Protein 5EXJ (pdb70)

Structure (mmCIF, N/CA/C/O backbone):
data_5EXJ
#
_entry.id   5EXJ
#
_cell.length_a   48.568
_cell.length_b   58.517
_cell.length_c   98.772
_cell.angle_alpha   90.000
_cell.angle_beta   90.000
_cell.angle_gamma   90.000
#
_symmetry.space_group_name_H-M   'P 21 21 21'
#
loop_
_entity.id
_entity.type
_entity.pdbx_description
1 polymer 'Lipoyl synthase'
2 non-polymer 'IRON/SULFUR CLUSTER'
3 non-polymer (2S,3S)-1,4-DIMERCAPTOBUTANE-2,3-DIOL
4 water water
#
loop_
_atom_site.group_PDB
_atom_site.id
_atom_site.type_symbol
_atom_site.label_atom_id
_atom_site.label_alt_id
_atom_site.label_comp_id
_atom_site.label_asym_id
_atom_site.label_entity_id
_atom_site.label_seq_id
_atom_site.pdbx_PDB_ins_code
_atom_site.Cartn_x
_atom_site.Cartn_y
_atom_site.Cartn_z
_atom_site.occupancy
_atom_site.B_iso_or_equiv
_atom_site.auth_seq_id
_atom_site.auth_comp_id
_atom_site.auth_asym_id
_atom_site.auth_atom_id
_atom_site.pdbx_PDB_model_num
ATOM 1 N N . THR A 1 51 ? -15.681 -1.913 -40.414 1.00 47.50 31 THR A N 1
ATOM 2 C CA . THR A 1 51 ? -16.226 -1.014 -39.399 1.00 50.96 31 THR A CA 1
ATOM 3 C C . THR A 1 51 ? -16.082 -1.566 -37.973 1.00 53.91 31 THR A C 1
ATOM 4 O O . THR A 1 51 ? -15.606 -0.850 -37.091 1.00 45.43 31 THR A O 1
ATOM 6 N N . ARG A 1 52 ? -16.488 -2.818 -37.731 1.00 51.58 32 ARG A N 1
ATOM 7 C CA . ARG A 1 52 ? -16.344 -3.377 -36.380 1.00 47.46 32 ARG A CA 1
ATOM 8 C C . ARG A 1 52 ? -14.885 -3.666 -36.090 1.00 51.48 32 ARG A C 1
ATOM 9 O O . ARG A 1 52 ? -14.145 -4.132 -36.964 1.00 51.25 32 ARG A O 1
ATOM 17 N N . ALA A 1 53 ? -14.469 -3.377 -34.860 1.00 43.59 33 ALA A N 1
ATOM 18 C CA . ALA A 1 53 ? -13.102 -3.648 -34.461 1.00 46.08 33 ALA A CA 1
ATOM 19 C C . ALA A 1 53 ? -12.833 -5.139 -34.544 1.00 43.77 33 ALA A C 1
ATOM 20 O O . ALA A 1 53 ? -13.612 -5.965 -34.052 1.00 34.96 33 ALA A O 1
ATOM 22 N N . ARG A 1 54 ? -11.734 -5.465 -35.207 1.00 37.61 34 ARG A N 1
ATOM 23 C CA . ARG A 1 54 ? -11.228 -6.817 -35.252 1.00 44.88 34 ARG A CA 1
ATOM 24 C C . ARG A 1 54 ? -9.843 -6.817 -34.621 1.00 37.81 34 ARG A C 1
ATOM 25 O O . ARG A 1 54 ? -9.287 -5.760 -34.348 1.00 34.54 34 ARG A O 1
ATOM 33 N N . ILE A 1 55 ? -9.301 -8.006 -34.396 1.00 37.96 35 ILE A N 1
ATOM 34 C CA . ILE A 1 55 ? -8.070 -8.208 -33.633 1.00 36.83 35 ILE A CA 1
ATOM 35 C C . ILE A 1 55 ? -6.826 -7.518 -34.173 1.00 35.03 35 ILE A C 1
ATOM 36 O O . ILE A 1 55 ? -6.362 -7.834 -35.268 1.00 53.10 35 ILE A O 1
ATOM 41 N N . GLY A 1 56 ? -6.264 -6.599 -33.391 1.00 27.37 36 GLY A N 1
ATOM 42 C CA . GLY A 1 56 ? -5.056 -5.897 -33.787 1.00 24.22 36 GLY A CA 1
ATOM 43 C C . GLY A 1 56 ? -3.808 -6.281 -33.003 1.00 24.43 36 GLY A C 1
ATOM 44 O O . GLY A 1 56 ? -3.870 -7.119 -32.110 1.00 20.48 36 GLY A O 1
ATOM 45 N N . PRO A 1 57 ? -2.665 -5.654 -33.318 1.00 26.20 37 PRO A N 1
ATOM 46 C CA . PRO A 1 57 ? -1.391 -6.070 -32.710 1.00 26.08 37 PRO A CA 1
ATOM 47 C C . PRO A 1 57 ? -1.236 -5.709 -31.228 1.00 24.49 37 PRO A C 1
ATOM 48 O O . PRO A 1 57 ? -0.533 -6.413 -30.487 1.00 26.01 37 PRO A O 1
ATOM 52 N N . GLU A 1 58 ? -1.857 -4.623 -30.789 1.00 21.93 38 GLU A N 1
ATOM 53 C CA . GLU A 1 58 ? -1.702 -4.265 -29.397 1.00 18.72 38 GLU A CA 1
ATOM 54 C C . GLU A 1 58 ? -2.664 -5.079 -28.531 1.00 18.25 38 GLU A C 1
ATOM 55 O O . GLU A 1 58 ? -2.276 -5.471 -27.427 1.00 18.21 38 GLU A O 1
ATOM 61 N N . TYR A 1 59 ? -3.877 -5.379 -29.020 1.00 16.26 39 TYR A N 1
ATOM 62 C CA . TYR A 1 59 ? -4.732 -6.340 -28.330 1.00 16.83 39 TYR A CA 1
ATOM 63 C C . TYR A 1 59 ? -3.954 -7.645 -28.154 1.00 22.34 39 TYR A C 1
ATOM 64 O O . TYR A 1 59 ? -3.914 -8.234 -27.059 1.00 19.53 39 TYR A O 1
ATOM 73 N N . THR A 1 60 ? -3.301 -8.078 -29.227 1.00 19.97 40 THR A N 1
ATOM 74 C CA . THR A 1 60 ? -2.568 -9.340 -29.182 1.00 24.04 40 THR A CA 1
ATOM 75 C C . THR A 1 60 ? -1.445 -9.358 -28.143 1.00 19.64 40 THR A C 1
ATOM 76 O O . THR A 1 60 ? -1.322 -10.330 -27.387 1.00 21.90 40 THR A O 1
ATOM 80 N N . GLU A 1 61 ? -0.656 -8.282 -28.090 1.00 20.84 41 GLU A N 1
ATOM 81 C CA . GLU A 1 61 ? 0.399 -8.138 -27.100 1.00 19.17 41 GLU A CA 1
ATOM 82 C C . GLU A 1 61 ? -0.177 -8.196 -25.702 1.00 21.93 41 GLU A C 1
ATOM 83 O O . GLU A 1 61 ? 0.343 -8.897 -24.836 1.00 19.78 41 GLU A O 1
ATOM 89 N N . LEU A 1 62 ? -1.253 -7.444 -25.469 1.00 22.73 42 LEU A N 1
ATOM 90 C CA . LEU A 1 62 ? -1.834 -7.398 -24.128 1.00 17.87 42 LEU A CA 1
ATOM 91 C C . LEU A 1 62 ? -2.352 -8.768 -23.724 1.00 16.65 42 LEU A C 1
ATOM 92 O O . LEU A 1 62 ? -2.145 -9.199 -22.606 1.00 18.79 42 LEU A O 1
ATOM 97 N N . LYS A 1 63 ? -3.027 -9.452 -24.647 1.00 17.27 43 LYS A N 1
ATOM 98 C CA . LYS A 1 63 ? -3.553 -10.777 -24.380 1.00 16.83 43 LYS A CA 1
ATOM 99 C C . LYS A 1 63 ? -2.440 -11.755 -23.996 1.00 24.83 43 LYS A C 1
ATOM 100 O O . LYS A 1 63 ? -2.610 -12.554 -23.079 1.00 22.30 43 LYS A O 1
ATOM 106 N N . ASN A 1 64 ? -1.308 -11.674 -24.691 1.00 23.88 44 ASN A N 1
ATOM 107 C CA A ASN A 1 64 ? -0.169 -12.553 -24.418 0.78 23.50 44 ASN A CA 1
ATOM 108 C CA B ASN A 1 64 ? -0.199 -12.586 -24.407 0.22 23.54 44 ASN A CA 1
ATOM 109 C C . ASN A 1 64 ? 0.409 -12.283 -23.039 1.00 25.94 44 ASN A C 1
ATOM 110 O O . ASN A 1 64 ? 0.770 -13.201 -22.305 1.00 26.20 44 ASN A O 1
ATOM 119 N N . LEU A 1 65 ? 0.481 -11.012 -22.677 1.00 21.31 45 LEU A N 1
ATOM 120 C CA . LEU A 1 65 ? 1.041 -10.635 -21.381 1.00 19.04 45 LEU A CA 1
ATOM 121 C C . LEU A 1 65 ? 0.101 -11.025 -20.242 1.00 22.64 45 LEU A C 1
ATOM 122 O O . LEU A 1 65 ? 0.551 -11.512 -19.200 1.00 22.45 45 LEU A O 1
ATOM 127 N N . VAL A 1 66 ? -1.200 -10.811 -20.437 1.00 19.16 46 VAL A N 1
ATOM 128 C CA . VAL A 1 66 ? -2.196 -11.220 -19.456 1.00 17.20 46 VAL A CA 1
ATOM 129 C C . VAL A 1 66 ? -2.196 -12.734 -19.228 1.00 27.43 46 VAL A C 1
ATOM 130 O O . VAL A 1 66 ? -2.268 -13.206 -18.085 1.00 25.54 46 VAL A O 1
ATOM 134 N N . ARG A 1 67 ? -2.099 -13.482 -20.324 1.00 28.24 47 ARG A N 1
ATOM 135 C CA . ARG A 1 67 ? -2.189 -14.939 -20.272 1.00 32.00 47 ARG A CA 1
ATOM 136 C C . ARG A 1 67 ? -1.027 -15.530 -19.478 1.00 35.35 47 ARG A C 1
ATOM 137 O O . ARG A 1 67 ? -1.220 -16.417 -18.647 1.00 35.91 47 ARG A O 1
ATOM 145 N N . ARG A 1 68 ? 0.175 -15.023 -19.723 1.00 28.78 48 ARG A N 1
ATOM 146 C CA . ARG A 1 68 ? 1.373 -15.571 -19.090 1.00 34.02 48 ARG A CA 1
ATOM 147 C C . ARG A 1 68 ? 1.432 -15.220 -17.611 1.00 38.18 48 ARG A C 1
ATOM 148 O O . ARG A 1 68 ? 1.740 -16.072 -16.789 1.00 36.61 48 ARG A O 1
ATOM 156 N N . GLU A 1 69 ? 1.118 -13.975 -17.267 1.00 31.39 49 GLU A N 1
ATOM 157 C CA . GLU A 1 69 ? 1.182 -13.534 -15.882 1.00 26.63 49 GLU A CA 1
ATOM 158 C C . GLU A 1 69 ? -0.087 -13.860 -15.099 1.00 26.38 49 GLU A C 1
ATOM 159 O O . GLU A 1 69 ? -0.136 -13.634 -13.894 1.00 30.09 49 GLU A O 1
ATOM 165 N N . GLY A 1 70 ? -1.109 -14.380 -15.779 1.00 27.41 50 GLY A N 1
ATOM 166 C CA . GLY A 1 70 ? -2.368 -14.727 -15.142 1.00 27.97 50 GLY A CA 1
ATOM 167 C C . GLY A 1 70 ? -3.079 -13.520 -14.567 1.00 28.11 50 GLY A C 1
ATOM 168 O O . GLY A 1 70 ? -3.579 -13.551 -13.446 1.00 35.08 50 GLY A O 1
ATOM 169 N N . LEU A 1 71 ? -3.112 -12.436 -15.326 1.00 22.83 51 LEU A N 1
ATOM 170 C CA . LEU A 1 71 ? -3.655 -11.189 -14.803 1.00 21.57 51 LEU A CA 1
ATOM 171 C C . LEU A 1 71 ? -5.186 -11.169 -14.886 1.00 20.95 51 LEU A C 1
ATOM 172 O O . LEU A 1 71 ? -5.775 -11.641 -15.850 1.00 22.11 51 LEU A O 1
ATOM 177 N N . HIS A 1 72 ? -5.819 -10.628 -13.857 1.00 19.97 52 HIS A N 1
ATOM 178 C CA A HIS A 1 72 ? -7.258 -10.472 -13.877 0.49 20.01 52 HIS A CA 1
ATOM 179 C CA B HIS A 1 72 ? -7.269 -10.456 -13.846 0.51 20.02 52 HIS A CA 1
ATOM 180 C C . HIS A 1 72 ? -7.605 -9.084 -14.387 1.00 22.50 52 HIS A C 1
ATOM 181 O O . HIS A 1 72 ? -7.013 -8.095 -13.963 1.00 23.97 52 HIS A O 1
ATOM 194 N N . THR A 1 73 ? -8.537 -9.037 -15.329 1.00 16.90 53 THR A N 1
ATOM 195 C CA . THR A 1 73 ? -9.090 -7.778 -15.818 1.00 17.05 53 THR A CA 1
ATOM 196 C C . THR A 1 73 ? -10.588 -7.962 -15.839 1.00 18.44 53 THR A C 1
ATOM 197 O O . THR A 1 73 ? -11.067 -9.071 -16.088 1.00 17.25 53 THR A O 1
ATOM 201 N N . VAL A 1 74 ? -11.323 -6.879 -15.606 1.00 15.67 54 VAL A N 1
ATOM 202 C CA . VAL A 1 74 ? -12.768 -6.890 -15.794 1.00 13.74 54 VAL A CA 1
ATOM 203 C C . VAL A 1 74 ? -13.079 -7.176 -17.266 1.00 15.46 54 VAL A C 1
ATOM 204 O O . VAL A 1 74 ? -14.035 -7.902 -17.569 1.00 16.47 54 VAL A O 1
ATOM 208 N N . CYS A 1 75 ? -12.241 -6.648 -18.162 1.00 14.22 55 CYS A N 1
ATOM 209 C CA . CYS A 1 75 ? -12.405 -6.780 -19.605 1.00 14.79 55 CYS A CA 1
ATOM 210 C C . CYS A 1 75 ? -12.620 -8.237 -19.990 1.00 17.19 55 CYS A C 1
ATOM 211 O O . CYS A 1 75 ? -13.605 -8.578 -20.651 1.00 16.22 55 CYS A O 1
ATOM 214 N N . GLU A 1 76 ? -11.682 -9.089 -19.595 1.00 16.38 56 GLU A N 1
ATOM 215 C CA . GLU A 1 76 ? -11.822 -10.521 -19.901 1.00 14.26 56 GLU A CA 1
ATOM 216 C C . GLU A 1 76 ? -12.869 -11.232 -19.071 1.00 17.88 56 GLU A C 1
ATOM 217 O O . GLU A 1 76 ? -13.718 -11.991 -19.610 1.00 19.88 56 GLU A O 1
ATOM 223 N N . GLU A 1 77 ? -12.802 -11.021 -17.763 1.00 18.75 57 GLU A N 1
ATOM 224 C CA . GLU A 1 77 ? -13.621 -11.772 -16.812 1.00 21.94 57 GLU A CA 1
ATOM 225 C C . GLU A 1 77 ? -15.112 -11.533 -17.041 1.00 22.57 57 GLU A C 1
ATOM 226 O O . GLU A 1 77 ? -15.929 -12.449 -16.871 1.00 24.78 57 GLU A O 1
ATOM 232 N N . ALA A 1 78 ? -15.474 -10.313 -17.441 1.0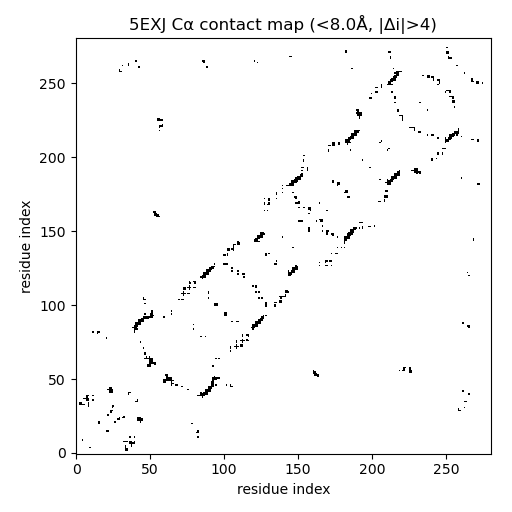0 17.43 58 ALA A N 1
ATOM 233 C CA . ALA A 1 78 ? -16.884 -9.987 -17.666 1.00 18.74 58 ALA A CA 1
ATOM 234 C C . ALA A 1 78 ? -17.340 -10.225 -19.089 1.00 17.79 58 ALA A C 1
ATOM 235 O O . ALA A 1 78 ? -18.477 -9.909 -19.429 1.00 18.38 58 ALA A O 1
ATOM 237 N N . GLY A 1 79 ? -16.458 -10.750 -19.927 1.00 19.03 59 GLY A N 1
ATOM 238 C CA . GLY A 1 79 ? -16.835 -10.974 -21.310 1.00 13.96 59 GLY A CA 1
ATOM 239 C C . GLY A 1 79 ? -17.207 -9.717 -22.076 1.00 16.25 59 GLY A C 1
ATOM 240 O O . GLY A 1 79 ? -18.075 -9.753 -22.942 1.00 17.44 59 GLY A O 1
ATOM 241 N N . CYS A 1 80 ? -16.551 -8.598 -21.779 1.00 14.47 60 CYS A N 1
ATOM 242 C CA . CYS A 1 80 ? -16.896 -7.346 -22.454 1.00 12.32 60 CYS A CA 1
ATOM 243 C C . CYS A 1 80 ? -16.596 -7.351 -23.972 1.00 14.60 60 CYS A C 1
ATOM 244 O O . CYS A 1 80 ? -15.478 -7.628 -24.381 1.00 15.85 60 CYS A O 1
ATOM 247 N N . PRO A 1 81 ? -17.588 -7.004 -24.804 1.00 15.60 61 PRO A N 1
ATOM 248 C CA . PRO A 1 81 ? -17.339 -7.060 -26.254 1.00 15.15 61 PRO A CA 1
ATOM 249 C C . PRO A 1 81 ? -16.515 -5.907 -26.795 1.00 16.73 61 PRO A C 1
ATOM 250 O O . PRO A 1 81 ? -16.204 -5.900 -27.981 1.00 18.12 61 PRO A O 1
ATOM 254 N N . ASN A 1 82 ? -16.163 -4.942 -25.950 1.00 14.43 62 ASN A N 1
ATOM 255 C CA . ASN A 1 82 ? -15.343 -3.831 -26.400 1.00 16.50 62 ASN A CA 1
ATOM 256 C C . ASN A 1 82 ? -13.860 -4.134 -26.341 1.00 14.35 62 ASN A C 1
ATOM 257 O O . ASN A 1 82 ? -13.065 -3.269 -26.671 1.00 14.72 62 ASN A O 1
ATOM 262 N N . ILE A 1 83 ? -13.487 -5.351 -25.924 1.00 12.54 63 ILE A N 1
ATOM 263 C CA . ILE A 1 83 ? -12.091 -5.589 -25.552 1.00 11.76 63 ILE A CA 1
ATOM 264 C C . ILE A 1 83 ? -11.122 -5.423 -26.735 1.00 14.57 63 ILE A C 1
ATOM 265 O O . ILE A 1 83 ? -10.023 -4.891 -26.553 1.00 14.88 63 ILE A O 1
ATOM 270 N N . PHE A 1 84 ? -11.528 -5.795 -27.948 1.00 16.76 64 PHE A N 1
ATOM 271 C CA . PHE A 1 84 ? -10.625 -5.615 -29.100 1.00 16.94 64 PHE A CA 1
ATOM 272 C C . PHE A 1 84 ? -10.283 -4.125 -29.309 1.00 15.93 64 PHE A C 1
ATOM 273 O O . PHE A 1 84 ? -9.147 -3.774 -29.610 1.00 18.79 64 PHE A O 1
ATOM 281 N N . GLU A 1 85 ? -11.274 -3.257 -29.150 1.00 16.28 65 GLU A N 1
ATOM 282 C CA A GLU A 1 85 ? -11.065 -1.830 -29.326 0.65 19.81 65 GLU A CA 1
ATOM 283 C CA B GLU A 1 85 ? -11.084 -1.817 -29.312 0.35 19.84 65 GLU A CA 1
ATOM 284 C C . GLU A 1 85 ? -10.325 -1.176 -28.159 1.00 14.96 65 GLU A C 1
ATOM 285 O O . GLU A 1 85 ? -9.394 -0.388 -28.358 1.00 17.21 65 GLU A O 1
ATOM 296 N N . CYS A 1 86 ? -10.754 -1.486 -26.939 1.00 14.39 66 CYS A N 1
ATOM 297 C CA . CYS A 1 86 ? -10.103 -0.898 -25.767 1.00 14.00 66 CYS A CA 1
ATOM 298 C C . CYS A 1 86 ? -8.652 -1.308 -25.648 1.00 15.86 66 CYS A C 1
ATOM 299 O O . CYS A 1 86 ? -7.790 -0.481 -25.381 1.00 13.29 66 CYS A O 1
ATOM 302 N N . TRP A 1 87 ? -8.366 -2.588 -25.853 1.00 14.32 67 TRP A N 1
ATOM 303 C CA . TRP A 1 87 ? -6.987 -3.010 -25.658 1.00 15.16 67 TRP A CA 1
ATOM 304 C C . TRP A 1 87 ? -6.084 -2.513 -26.792 1.00 17.06 67 TRP A C 1
ATOM 305 O O . TRP A 1 87 ? -4.886 -2.316 -26.599 1.00 13.98 67 TRP A O 1
ATOM 316 N N . GLU A 1 88 ? -6.653 -2.254 -27.962 1.00 16.35 68 GLU A N 1
ATOM 317 C CA . GLU A 1 88 ? -5.836 -1.697 -29.031 1.00 17.08 68 GLU A CA 1
ATOM 318 C C . GLU A 1 88 ? -5.397 -0.272 -28.664 1.00 18.30 68 GLU A C 1
ATOM 319 O O . GLU A 1 88 ? -4.329 0.159 -29.079 1.00 20.08 68 GLU A O 1
ATOM 325 N N . ASP A 1 89 ? -6.195 0.427 -27.855 1.00 16.79 69 ASP A N 1
ATOM 326 C CA . ASP A 1 89 ? -5.831 1.735 -27.291 1.00 15.99 69 ASP A CA 1
ATOM 327 C C . ASP A 1 89 ? -5.110 1.621 -25.945 1.00 19.87 69 ASP A C 1
ATOM 328 O O . ASP A 1 89 ? -4.912 2.624 -25.252 1.00 16.82 69 ASP A O 1
ATOM 333 N N . ARG A 1 90 ? -4.761 0.396 -25.570 1.00 14.96 70 ARG A N 1
ATOM 334 C CA . ARG A 1 90 ? -4.104 0.075 -24.292 1.00 14.07 70 ARG A CA 1
ATOM 335 C C . ARG A 1 90 ? -4.861 0.650 -23.088 1.00 16.34 70 ARG A C 1
ATOM 336 O O . ARG A 1 90 ? -4.287 1.310 -22.207 1.00 13.16 70 ARG A O 1
ATOM 344 N N . GLU A 1 91 ? -6.156 0.377 -23.050 1.00 13.50 71 GLU A N 1
ATOM 345 C CA . GLU A 1 91 ? -6.995 0.744 -21.918 1.00 12.27 71 GLU A CA 1
ATOM 346 C C . GLU A 1 91 ? -7.592 -0.513 -21.327 1.00 12.97 71 GLU A C 1
ATOM 347 O O . GLU A 1 91 ? -7.994 -1.402 -22.061 1.00 14.21 71 GLU A O 1
ATOM 353 N N . ALA A 1 92 ? -7.657 -0.595 -20.009 1.00 11.15 72 ALA A N 1
ATOM 354 C CA . ALA A 1 92 ? -8.272 -1.761 -19.360 1.00 11.65 72 ALA A CA 1
ATOM 355 C C . ALA A 1 92 ? -8.828 -1.379 -18.001 1.00 11.02 72 ALA A C 1
ATOM 356 O O . ALA A 1 92 ? -8.517 -0.303 -17.457 1.00 13.61 72 ALA A O 1
ATOM 358 N N . THR A 1 93 ? -9.632 -2.280 -17.442 1.00 12.46 73 THR A N 1
ATOM 359 C CA . THR A 1 93 ? -10.329 -2.031 -16.191 1.00 13.81 73 THR A CA 1
ATOM 360 C C . THR A 1 93 ? -10.104 -3.148 -15.177 1.00 15.23 73 THR A C 1
ATOM 361 O O . THR A 1 93 ? -10.037 -4.308 -15.546 1.00 14.50 73 THR A O 1
ATOM 365 N N . PHE A 1 94 ? -9.968 -2.766 -13.906 1.00 14.01 74 PHE A N 1
ATOM 366 C CA . PHE A 1 94 ? -9.655 -3.683 -12.814 1.00 14.97 74 PHE A CA 1
ATOM 367 C C . PHE A 1 94 ? -10.648 -3.538 -11.694 1.00 19.68 74 PHE A C 1
ATOM 368 O O . PHE A 1 94 ? -11.208 -2.466 -11.501 1.00 17.76 74 PHE A O 1
ATOM 376 N N . LEU A 1 95 ? -10.845 -4.617 -10.944 1.00 19.23 75 LEU A N 1
ATOM 377 C CA . LEU A 1 95 ? -11.755 -4.613 -9.814 1.00 20.85 75 LEU A CA 1
ATOM 378 C C . LEU A 1 95 ? -10.965 -4.813 -8.517 1.00 22.21 75 LEU A C 1
ATOM 379 O O . LEU A 1 95 ? -10.166 -5.752 -8.418 1.00 25.48 75 LEU A O 1
ATOM 384 N N . ILE A 1 96 ? -11.156 -3.932 -7.540 1.00 19.42 76 ILE A N 1
ATOM 385 C CA . ILE A 1 96 ? -10.540 -4.130 -6.216 1.00 17.38 76 ILE A CA 1
ATOM 386 C C . ILE A 1 96 ? -11.628 -4.352 -5.159 1.00 24.10 76 ILE A C 1
ATOM 387 O O . ILE A 1 96 ? -12.785 -4.002 -5.366 1.00 23.17 76 ILE A O 1
ATOM 392 N N . GLY A 1 97 ? -11.250 -4.928 -4.023 1.00 25.38 77 GLY A N 1
ATOM 393 C CA . GLY A 1 97 ? -12.205 -5.121 -2.945 1.00 21.15 77 GLY A CA 1
ATOM 394 C C . GLY A 1 97 ? -13.048 -6.383 -3.017 1.00 25.12 77 GLY A C 1
ATOM 395 O O . GLY A 1 97 ? -13.980 -6.532 -2.221 1.00 25.61 77 GLY A O 1
ATOM 396 N N . GLY A 1 98 ? -12.741 -7.285 -3.953 1.00 24.54 78 GLY A N 1
ATOM 397 C CA . GLY A 1 98 ? -13.486 -8.534 -4.105 1.00 24.69 78 GLY A CA 1
ATOM 398 C C . GLY A 1 98 ? -14.771 -8.376 -4.904 1.00 31.17 78 GLY A C 1
ATOM 399 O O . GLY A 1 98 ? -15.134 -7.259 -5.278 1.00 29.33 78 GLY A O 1
ATOM 400 N N . ASP A 1 99 ? -15.471 -9.483 -5.155 1.00 27.68 79 ASP A N 1
ATOM 401 C CA . ASP A 1 99 ? -16.647 -9.454 -6.016 1.00 26.25 79 ASP A CA 1
ATOM 402 C C . ASP A 1 99 ? -17.957 -9.639 -5.238 1.00 27.00 79 ASP A C 1
ATOM 403 O O . ASP A 1 99 ? -19.001 -9.928 -5.823 1.00 30.86 79 ASP A O 1
ATOM 408 N N . GLN A 1 100 ? -17.872 -9.469 -3.923 1.00 24.07 80 GLN A N 1
ATOM 409 C CA . GLN A 1 100 ? -19.020 -9.561 -3.036 1.00 27.47 80 GLN A CA 1
ATOM 410 C C . GLN A 1 100 ? -19.264 -8.199 -2.390 1.00 21.35 80 GLN A C 1
ATOM 411 O O . GLN A 1 100 ? -18.472 -7.727 -1.565 1.00 22.77 80 GLN A O 1
ATOM 417 N N . CYS A 1 101 ? -20.370 -7.561 -2.786 1.00 22.91 81 CYS A N 1
ATOM 418 C CA . CYS A 1 101 ? -20.694 -6.209 -2.343 1.00 22.27 81 CYS A CA 1
ATOM 419 C C . CYS A 1 101 ? -21.569 -6.231 -1.094 1.00 23.58 81 CYS A C 1
ATOM 420 O O . CYS A 1 101 ? -22.374 -7.139 -0.928 1.00 24.16 81 CYS A O 1
ATOM 423 N N . THR A 1 102 ? -21.409 -5.229 -0.236 1.00 23.33 82 THR A N 1
ATOM 424 C CA . THR A 1 102 ? -22.218 -5.124 0.985 1.00 26.92 82 THR A CA 1
ATOM 425 C C . THR A 1 102 ? -23.577 -4.483 0.718 1.00 27.76 82 THR A C 1
ATOM 426 O O . THR A 1 102 ? -24.419 -4.398 1.617 1.00 24.03 82 THR A O 1
ATOM 430 N N . ARG A 1 103 ? -23.783 -4.032 -0.517 1.00 19.47 83 ARG A N 1
ATOM 431 C CA . ARG A 1 103 ? -25.051 -3.420 -0.933 1.00 20.20 83 ARG A CA 1
ATOM 432 C C . ARG A 1 103 ? -25.712 -4.212 -2.059 1.00 24.67 83 ARG A C 1
ATOM 433 O O . ARG A 1 103 ? -25.152 -5.190 -2.564 1.00 23.20 83 ARG A O 1
ATOM 441 N N . ARG A 1 104 ? -26.917 -3.796 -2.439 1.00 18.18 84 ARG A N 1
ATOM 442 C CA . ARG A 1 104 ? -27.644 -4.433 -3.525 1.00 18.91 84 ARG A CA 1
ATOM 443 C C . ARG A 1 104 ? -28.412 -3.383 -4.351 1.00 18.32 84 ARG A C 1
ATOM 444 O O . ARG A 1 104 ? -29.363 -2.766 -3.871 1.00 23.11 84 ARG A O 1
ATOM 452 N N . CYS A 1 105 ? -27.971 -3.182 -5.587 1.00 22.00 85 CYS A N 1
ATOM 453 C CA . CYS A 1 105 ? -28.628 -2.268 -6.523 1.00 16.70 85 CYS A CA 1
ATOM 454 C C . CYS A 1 105 ? -29.189 -3.080 -7.665 1.00 18.08 85 CYS A C 1
ATOM 455 O O . CYS A 1 105 ? -28.495 -3.938 -8.214 1.00 19.56 85 CYS A O 1
ATOM 458 N N . ASP A 1 106 ? -30.452 -2.844 -8.033 1.00 17.20 86 ASP A N 1
ATOM 459 C CA . ASP A 1 106 ? -31.159 -3.860 -8.820 1.00 20.22 86 ASP A CA 1
ATOM 460 C C . ASP A 1 106 ? -30.648 -4.072 -10.253 1.00 23.30 86 ASP A C 1
ATOM 461 O O . ASP A 1 106 ? -30.939 -5.093 -10.852 1.00 19.46 86 ASP A O 1
ATOM 466 N N . PHE A 1 107 ? -29.894 -3.113 -10.795 1.00 18.54 87 PHE A N 1
ATOM 467 C CA . PHE A 1 107 ? -29.390 -3.202 -12.175 1.00 18.22 87 PHE A CA 1
ATOM 468 C C . PHE A 1 107 ? -27.996 -3.823 -12.252 1.00 19.20 87 PHE A C 1
ATOM 469 O O . PHE A 1 107 ? -27.466 -4.028 -13.349 1.00 17.53 87 PHE A O 1
ATOM 477 N N . CYS A 1 108 ? -27.380 -4.032 -11.086 1.00 17.29 88 CYS A N 1
ATOM 478 C CA . CYS A 1 108 ? -25.942 -4.283 -11.027 1.00 18.92 88 CYS A CA 1
ATOM 479 C C . CYS A 1 108 ? -25.652 -5.775 -11.009 1.00 21.71 88 CYS A C 1
ATOM 480 O O . CYS A 1 108 ? -26.267 -6.513 -10.244 1.00 24.19 88 CYS A O 1
ATOM 483 N N . GLN A 1 109 ? -24.724 -6.201 -11.855 1.00 21.06 89 GLN A N 1
ATOM 484 C CA . GLN A 1 109 ? -24.375 -7.626 -11.977 1.00 24.75 89 GLN A CA 1
ATOM 485 C C . GLN A 1 109 ? -23.540 -8.168 -10.812 1.00 26.03 89 GLN A C 1
ATOM 486 O O . GLN A 1 109 ? -23.403 -9.381 -10.673 1.00 30.70 89 GLN A O 1
ATOM 492 N N . ILE A 1 110 ? -22.976 -7.289 -9.986 1.00 23.30 90 ILE A N 1
ATOM 493 C CA . ILE A 1 110 ? -22.162 -7.711 -8.830 1.00 26.14 90 ILE A CA 1
ATOM 494 C C . ILE A 1 110 ? -23.043 -8.332 -7.750 1.00 30.25 90 ILE A C 1
ATOM 495 O O . ILE A 1 110 ? -24.058 -7.749 -7.379 1.00 25.92 90 ILE A O 1
ATOM 500 N N . ASP A 1 111 ? -22.668 -9.506 -7.245 1.00 29.57 91 ASP A N 1
ATOM 501 C CA . ASP A 1 111 ? -23.507 -10.153 -6.240 1.00 30.59 91 ASP A CA 1
ATOM 502 C C . ASP A 1 111 ? -23.301 -9.548 -4.852 1.00 30.36 91 ASP A C 1
ATOM 503 O O . ASP A 1 111 ? -22.235 -9.031 -4.523 1.00 26.31 91 ASP A O 1
ATOM 508 N N . THR A 1 112 ? -24.354 -9.585 -4.049 1.00 28.75 92 THR A N 1
ATOM 509 C CA . THR A 1 112 ? -24.301 -9.102 -2.683 1.00 26.74 92 THR A CA 1
ATOM 510 C C . THR A 1 112 ? -23.889 -10.262 -1.791 1.00 33.12 92 THR A C 1
ATOM 511 O O . THR A 1 112 ? -24.435 -11.352 -1.924 1.00 31.00 92 THR A O 1
ATOM 515 N N . GLY A 1 113 ? -22.933 -10.037 -0.899 1.00 26.72 93 GLY A N 1
ATOM 516 C CA . GLY A 1 113 ? -22.481 -11.097 -0.008 1.00 33.50 93 GLY A CA 1
ATOM 517 C C . GLY A 1 113 ? -21.507 -10.630 1.057 1.00 32.53 93 GLY A C 1
ATOM 518 O O . GLY A 1 113 ? -21.226 -9.435 1.186 1.00 38.63 93 GLY A O 1
ATOM 519 N N . LYS A 1 114 ? -20.986 -11.574 1.836 1.00 34.75 94 LYS A N 1
ATOM 520 C CA . LYS A 1 114 ? -19.990 -11.245 2.849 1.00 36.58 94 LYS A CA 1
ATOM 521 C C . LYS A 1 114 ? -18.643 -11.075 2.163 1.00 32.77 94 LYS A C 1
ATOM 522 O O . LYS A 1 114 ? -18.138 -12.022 1.562 1.00 36.58 94 LYS A O 1
ATOM 525 N N . PRO A 1 115 ? -18.064 -9.866 2.232 1.00 32.24 95 PRO A N 1
ATOM 526 C CA . PRO A 1 115 ? -16.761 -9.669 1.586 1.00 34.86 95 PRO A CA 1
ATOM 527 C C . PRO A 1 115 ? -15.645 -10.428 2.286 1.00 39.57 95 PRO A C 1
ATOM 528 O O . PRO A 1 115 ? -15.722 -10.690 3.492 1.00 35.78 95 PRO A O 1
ATOM 532 N N . ALA A 1 116 ? -14.613 -10.774 1.523 1.00 41.07 96 ALA A N 1
ATOM 533 C CA . ALA A 1 116 ? -13.405 -11.331 2.100 1.00 37.06 96 ALA A CA 1
ATOM 534 C C . ALA A 1 116 ? -12.667 -10.251 2.871 1.00 38.39 96 ALA A C 1
ATOM 535 O O . ALA A 1 116 ? -12.892 -9.050 2.683 1.00 34.37 96 ALA A O 1
ATOM 537 N N . GLU A 1 117 ? -11.792 -10.691 3.761 1.00 38.71 97 GLU A N 1
ATOM 538 C CA . GLU A 1 117 ? -10.914 -9.794 4.490 1.00 35.46 97 GLU A CA 1
ATOM 539 C C . GLU A 1 117 ? -10.199 -8.860 3.513 1.00 29.90 97 GLU A C 1
ATOM 540 O O . GLU A 1 117 ? -9.916 -9.249 2.385 1.00 33.70 97 GLU A O 1
ATOM 546 N N . LEU A 1 118 ? -9.947 -7.628 3.943 1.00 27.65 98 LEU A N 1
ATOM 547 C CA . LEU A 1 118 ? -9.167 -6.676 3.163 1.00 32.43 98 LEU A CA 1
ATOM 548 C C . LEU A 1 118 ? -7.829 -7.287 2.766 1.00 34.34 98 LEU A C 1
ATOM 549 O O . LEU A 1 118 ? -7.128 -7.831 3.610 1.00 31.85 98 LEU A O 1
ATOM 554 N N . ASP A 1 119 ? -7.495 -7.213 1.481 1.00 33.20 99 ASP A N 1
ATOM 555 C CA . ASP A 1 119 ? -6.197 -7.670 0.983 1.00 29.50 99 ASP A CA 1
ATOM 556 C C . ASP A 1 119 ? -5.317 -6.449 0.772 1.00 32.62 99 ASP A C 1
ATOM 557 O O . ASP A 1 119 ? -5.519 -5.689 -0.176 1.00 31.12 99 ASP A O 1
ATOM 562 N N . ARG A 1 120 ? -4.330 -6.261 1.643 1.00 27.60 100 ARG A N 1
ATOM 563 C CA . ARG A 1 120 ? -3.516 -5.058 1.581 1.00 28.30 100 ARG A CA 1
ATOM 564 C C . ARG A 1 120 ? -2.433 -5.145 0.491 1.00 22.87 100 ARG A C 1
ATOM 565 O O . ARG A 1 120 ? -1.707 -4.182 0.251 1.00 27.58 100 ARG A O 1
ATOM 573 N N . ASP A 1 121 ? -2.347 -6.289 -0.176 1.00 27.59 101 ASP A N 1
ATOM 574 C CA A ASP A 1 121 ? -1.398 -6.463 -1.268 0.62 26.08 101 ASP A CA 1
ATOM 575 C CA B ASP A 1 121 ? -1.405 -6.467 -1.280 0.38 26.24 101 ASP A CA 1
ATOM 576 C C . ASP A 1 121 ? -2.068 -6.183 -2.627 1.00 29.15 101 ASP A C 1
ATOM 577 O O . ASP A 1 121 ? -1.413 -6.195 -3.681 1.00 23.66 101 ASP A O 1
ATOM 586 N N . GLU A 1 122 ? -3.373 -5.938 -2.607 1.00 25.07 102 GLU A N 1
ATOM 587 C CA . GLU A 1 122 ? -4.105 -5.669 -3.841 1.00 21.61 102 GLU A CA 1
ATOM 588 C C . GLU A 1 122 ? -3.688 -4.389 -4.591 1.00 19.85 102 GLU A C 1
ATOM 589 O O . GLU A 1 122 ? -3.628 -4.408 -5.824 1.00 18.57 102 GLU A O 1
ATOM 595 N N . PRO A 1 123 ? -3.393 -3.281 -3.879 1.00 21.49 103 PRO A N 1
ATOM 596 C CA . PRO A 1 123 ? -2.909 -2.132 -4.660 1.00 18.25 103 PRO A CA 1
ATOM 597 C C . PRO A 1 123 ? -1.651 -2.436 -5.469 1.00 19.90 103 PRO A C 1
ATOM 598 O O . PRO A 1 123 ? -1.593 -2.035 -6.629 1.00 20.35 103 PRO A O 1
ATOM 602 N N . ARG A 1 124 ? -0.686 -3.159 -4.896 1.00 20.56 104 ARG A N 1
ATOM 603 C CA . ARG A 1 124 ? 0.510 -3.535 -5.644 1.00 19.98 104 ARG A CA 1
ATOM 604 C C . ARG A 1 124 ? 0.172 -4.475 -6.797 1.00 19.74 104 ARG A C 1
ATOM 605 O O . ARG A 1 124 ? 0.722 -4.339 -7.881 1.00 21.31 104 ARG A O 1
ATOM 613 N N . ARG A 1 125 ? -0.761 -5.405 -6.575 1.00 21.34 105 ARG A N 1
ATOM 614 C CA A ARG A 1 125 ? -1.184 -6.353 -7.601 0.47 22.24 105 ARG A CA 1
ATOM 615 C CA B ARG A 1 125 ? -1.141 -6.354 -7.619 0.53 22.23 105 ARG A CA 1
ATOM 616 C C . ARG A 1 125 ? -1.703 -5.605 -8.823 1.00 16.94 105 ARG A C 1
ATOM 617 O O . ARG A 1 125 ? -1.331 -5.886 -9.960 1.00 16.80 105 ARG A O 1
ATOM 632 N N . VAL A 1 126 ? -2.570 -4.632 -8.577 1.00 16.01 106 VAL A N 1
ATOM 633 C CA . VAL A 1 126 ? -3.150 -3.887 -9.695 1.00 14.46 106 VAL A CA 1
ATOM 634 C C . VAL A 1 126 ? -2.079 -3.030 -10.382 1.00 15.58 106 VAL A C 1
ATOM 635 O O . VAL A 1 126 ? -1.999 -2.996 -11.611 1.00 17.01 106 VAL A O 1
ATOM 639 N N . ALA A 1 127 ? -1.244 -2.352 -9.602 1.00 15.18 107 ALA A N 1
ATOM 640 C CA . ALA A 1 127 ? -0.199 -1.527 -10.192 1.00 14.72 107 ALA A CA 1
ATOM 641 C C . ALA A 1 127 ? 0.751 -2.355 -11.067 1.00 15.98 107 ALA A C 1
ATOM 642 O O . ALA A 1 127 ? 1.180 -1.899 -12.143 1.00 16.78 107 ALA A O 1
ATOM 644 N N . ASP A 1 128 ? 1.072 -3.564 -10.601 1.00 17.37 108 ASP A N 1
ATOM 645 C CA . ASP A 1 128 ? 1.926 -4.451 -11.377 1.00 17.86 108 ASP A CA 1
ATOM 646 C C . ASP A 1 128 ? 1.243 -4.883 -12.669 1.00 18.34 108 ASP A C 1
ATOM 647 O O . ASP A 1 128 ? 1.905 -5.033 -13.684 1.00 17.20 108 ASP A O 1
ATOM 652 N N . SER A 1 129 ? -0.081 -5.087 -12.638 1.00 15.65 109 SER A N 1
ATOM 653 C CA . SER A 1 129 ? -0.795 -5.496 -13.844 1.00 15.16 109 SER A CA 1
ATOM 654 C C . SER A 1 129 ? -0.749 -4.396 -14.887 1.00 16.42 109 SER A C 1
ATOM 655 O O . SER A 1 129 ? -0.549 -4.654 -16.076 1.00 15.87 109 SER A O 1
ATOM 658 N N . VAL A 1 130 ? -0.976 -3.169 -14.433 1.00 14.49 110 VAL A N 1
ATOM 659 C CA . VAL A 1 130 ? -0.957 -2.014 -15.314 1.00 15.21 110 VAL A CA 1
ATOM 660 C C . VAL A 1 130 ? 0.412 -1.874 -15.954 1.00 13.10 110 VAL A C 1
ATOM 661 O O . VAL A 1 130 ? 0.522 -1.620 -17.155 1.00 15.19 110 VAL A O 1
ATOM 665 N N . ARG A 1 131 ? 1.439 -2.076 -15.133 1.00 12.29 111 ARG A N 1
ATOM 666 C CA . ARG A 1 131 ? 2.830 -1.993 -15.594 1.00 15.50 111 ARG A CA 1
ATOM 667 C C . ARG A 1 131 ? 3.165 -3.072 -16.619 1.00 15.54 111 ARG A C 1
ATOM 668 O O . ARG A 1 131 ? 3.756 -2.778 -17.668 1.00 18.05 111 ARG A O 1
ATOM 676 N N . THR A 1 132 ? 2.785 -4.309 -16.322 1.00 16.25 112 THR A N 1
ATOM 677 C CA . THR A 1 132 ? 2.973 -5.419 -17.250 1.00 16.07 112 THR A CA 1
ATOM 678 C C . THR A 1 132 ? 2.302 -5.135 -18.588 1.00 19.36 112 THR A C 1
ATOM 679 O O . THR A 1 132 ? 2.905 -5.348 -19.637 1.00 20.64 112 THR A O 1
ATOM 683 N N . MET A 1 133 ? 1.077 -4.612 -18.552 1.00 15.97 113 MET A N 1
ATOM 684 C CA . MET A 1 133 ? 0.337 -4.389 -19.783 1.00 15.79 113 MET A CA 1
ATOM 685 C C . MET A 1 133 ? 0.742 -3.115 -20.526 1.00 16.99 113 MET A C 1
ATOM 686 O O . MET A 1 133 ? 0.366 -2.926 -21.688 1.00 19.18 113 MET A O 1
ATOM 691 N N . GLY A 1 134 ? 1.515 -2.252 -19.876 1.00 16.43 114 GLY A N 1
ATOM 692 C CA . GLY A 1 134 ? 1.910 -0.996 -20.487 1.00 14.20 114 GLY A CA 1
ATOM 693 C C . GLY A 1 134 ? 0.711 -0.140 -20.877 1.00 16.17 114 GLY A C 1
ATOM 694 O O . GLY A 1 134 ? 0.688 0.474 -21.921 1.00 15.91 114 GLY A O 1
ATOM 695 N N . LEU A 1 135 ? -0.288 -0.083 -20.009 1.00 17.63 115 LEU A N 1
ATOM 696 C CA . LEU A 1 135 ? -1.485 0.674 -20.331 1.00 14.08 115 LEU A CA 1
ATOM 697 C C . LEU A 1 135 ? -1.272 2.174 -20.448 1.00 15.83 115 LEU A C 1
ATOM 698 O O . LEU A 1 135 ? -0.470 2.784 -19.711 1.00 14.89 115 LEU A O 1
ATOM 703 N N . ARG A 1 136 ? -2.024 2.759 -21.379 1.00 14.79 116 ARG A N 1
ATOM 704 C CA . ARG A 1 136 ? -2.167 4.201 -21.502 1.00 15.16 116 ARG A CA 1
ATOM 705 C C . ARG A 1 136 ? -3.247 4.756 -20.584 1.00 13.30 116 ARG A C 1
ATOM 706 O O . ARG A 1 136 ? -3.188 5.911 -20.184 1.00 14.33 116 ARG A O 1
ATOM 714 N N . TYR A 1 137 ? -4.254 3.940 -20.283 1.00 13.42 117 TYR A N 1
ATOM 715 C CA . TYR A 1 137 ? -5.344 4.368 -19.406 1.00 12.29 117 TYR A CA 1
ATOM 716 C C . TYR A 1 137 ? -5.801 3.164 -18.599 1.00 13.05 117 TYR A C 1
ATOM 717 O O . TYR A 1 137 ? -5.863 2.053 -19.128 1.00 14.63 117 TYR A O 1
ATOM 726 N N . ALA A 1 138 ? -6.102 3.384 -17.327 1.00 11.64 118 ALA A N 1
ATOM 727 C CA . ALA A 1 138 ? -6.530 2.290 -16.462 1.00 13.21 118 ALA A CA 1
ATOM 728 C C . ALA A 1 138 ? -7.677 2.743 -15.574 1.00 13.27 118 ALA A C 1
ATOM 729 O O . ALA A 1 138 ? -7.608 3.788 -14.935 1.00 13.71 118 ALA A O 1
ATOM 731 N N . THR A 1 139 ? -8.727 1.928 -15.519 1.00 11.61 119 THR A N 1
ATOM 732 C CA . THR A 1 139 ? -9.843 2.220 -14.641 1.00 13.69 119 THR A CA 1
ATOM 733 C C . THR A 1 139 ? -9.813 1.263 -13.440 1.00 13.57 119 THR A C 1
ATOM 734 O O . THR A 1 139 ? -9.607 0.045 -13.579 1.00 13.28 119 THR A O 1
ATOM 738 N N . VAL A 1 140 ? -9.978 1.839 -12.262 1.00 14.36 120 VAL A N 1
ATOM 739 C CA . VAL A 1 140 ? -10.050 1.069 -11.031 1.00 13.46 120 VAL A CA 1
ATOM 740 C C . VAL A 1 140 ? -11.456 1.165 -10.500 1.00 15.99 120 VAL A C 1
ATOM 741 O O . VAL A 1 140 ? -11.937 2.269 -10.215 1.00 15.07 120 VAL A O 1
ATOM 745 N N A THR A 1 141 ? -12.129 0.012 -10.424 0.60 15.37 121 THR A N 1
ATOM 746 N N B THR A 1 141 ? -12.105 0.043 -10.298 0.40 15.41 121 THR A N 1
ATOM 747 C CA A THR A 1 141 ? -13.502 -0.107 -9.902 0.60 15.76 121 THR A CA 1
ATOM 748 C CA B THR A 1 141 ? -13.378 0.150 -9.644 0.40 16.00 121 THR A CA 1
ATOM 749 C C A THR A 1 141 ? -13.479 -0.913 -8.612 0.60 17.64 121 THR A C 1
ATOM 750 C C B THR A 1 141 ? -13.539 -1.000 -8.689 0.40 17.64 121 THR A C 1
ATOM 751 O O A THR A 1 141 ? -12.458 -1.498 -8.254 0.60 15.78 121 THR A O 1
ATOM 752 O O B THR A 1 141 ? -12.702 -1.900 -8.640 0.40 17.21 121 THR A O 1
ATOM 759 N N . GLY A 1 142 ? -14.599 -0.946 -7.897 1.00 18.08 122 GLY A N 1
ATOM 760 C CA . GLY A 1 142 ? -14.698 -1.815 -6.737 1.00 17.36 122 GLY A CA 1
ATOM 761 C C . GLY A 1 142 ? -16.138 -1.960 -6.289 1.00 22.12 122 GLY A C 1
ATOM 762 O O . GLY A 1 142 ? -17.042 -1.599 -7.005 1.00 26.07 122 GLY A O 1
ATOM 763 N N . VAL A 1 143 ? -16.341 -2.508 -5.103 1.00 20.23 123 VAL A N 1
ATOM 764 C CA . VAL A 1 143 ? -17.695 -2.659 -4.565 1.00 18.20 123 VAL A CA 1
ATOM 765 C C . VAL A 1 143 ? -17.798 -1.812 -3.312 1.00 20.04 123 VAL A C 1
ATOM 766 O O . VAL A 1 143 ? -16.793 -1.272 -2.830 1.00 23.22 123 VAL A O 1
ATOM 770 N N . ALA A 1 144 ? -19.001 -1.702 -2.765 1.00 20.06 124 ALA A N 1
ATOM 771 C CA . ALA A 1 144 ? -19.160 -1.038 -1.491 1.00 20.19 124 ALA A CA 1
ATOM 772 C C . ALA A 1 144 ? -18.622 -1.974 -0.413 1.00 19.13 124 ALA A C 1
ATOM 773 O O . ALA A 1 144 ? -18.800 -3.197 -0.505 1.00 22.39 124 ALA A O 1
ATOM 775 N N . ARG A 1 145 ? -17.977 -1.397 0.590 1.00 20.35 125 ARG A N 1
ATOM 776 C CA . ARG A 1 145 ? -17.383 -2.179 1.673 1.00 23.71 125 ARG A CA 1
ATOM 777 C C . ARG A 1 145 ? -17.821 -1.629 3.028 1.00 25.77 125 ARG A C 1
ATOM 778 O O . ARG A 1 145 ? -17.025 -1.061 3.777 1.00 24.70 125 ARG A O 1
ATOM 786 N N . ASP A 1 146 ? -19.103 -1.792 3.335 1.00 25.42 126 ASP A N 1
ATOM 787 C CA . ASP A 1 146 ? -19.638 -1.238 4.572 1.00 23.87 126 ASP A CA 1
ATOM 788 C C . ASP A 1 146 ? -19.157 -2.054 5.775 1.00 32.53 126 ASP A C 1
ATOM 789 O O . ASP A 1 146 ? -19.363 -1.643 6.921 1.00 28.81 126 ASP A O 1
ATOM 794 N N . ASP A 1 147 ? -18.550 -3.209 5.495 1.00 26.69 127 ASP A N 1
ATOM 795 C CA . ASP A 1 147 ? -17.902 -4.050 6.507 1.00 29.72 127 ASP A CA 1
ATOM 796 C C . ASP A 1 147 ? -16.551 -3.513 6.954 1.00 33.33 127 ASP A C 1
ATOM 797 O O . ASP A 1 147 ? -15.997 -3.980 7.956 1.00 35.00 127 ASP A O 1
ATOM 802 N N . LEU A 1 148 ? -15.997 -2.561 6.206 1.00 29.36 128 LEU A N 1
ATOM 803 C CA . LEU A 1 148 ? -14.706 -1.984 6.571 1.00 29.90 128 LEU A CA 1
ATOM 804 C C . LEU A 1 148 ? -14.928 -0.690 7.327 1.00 29.59 128 LEU A C 1
ATOM 805 O O . LEU A 1 148 ? -15.853 0.055 7.027 1.00 32.43 128 LEU A O 1
ATOM 810 N N . PRO A 1 149 ? -14.094 -0.417 8.333 1.00 29.34 129 PRO A N 1
ATOM 811 C CA . PRO A 1 149 ? -14.335 0.792 9.124 1.00 26.82 129 PRO A CA 1
ATOM 812 C C . PRO A 1 149 ? -14.142 2.107 8.377 1.00 35.42 129 PRO A C 1
ATOM 813 O O . PRO A 1 149 ? -14.652 3.122 8.841 1.00 32.41 129 PRO A O 1
ATOM 817 N N . ASP A 1 150 ? -13.417 2.105 7.258 1.00 28.18 130 ASP A N 1
ATOM 818 C CA . ASP A 1 150 ? -13.235 3.337 6.494 1.00 30.71 130 ASP A CA 1
ATOM 819 C C . ASP A 1 150 ? -13.948 3.232 5.146 1.00 28.24 130 ASP A C 1
ATOM 820 O O . ASP A 1 150 ? -13.720 4.046 4.239 1.00 24.47 130 ASP A O 1
ATOM 825 N N . GLY A 1 151 ? -14.783 2.204 5.034 1.00 21.65 131 GLY A N 1
ATOM 826 C CA . GLY A 1 151 ? -15.527 1.900 3.822 1.00 22.57 131 GLY A CA 1
ATOM 827 C C . GLY A 1 151 ? -14.641 1.571 2.634 1.00 23.59 131 GLY A C 1
ATOM 828 O O . GLY A 1 151 ? -15.085 1.636 1.494 1.00 21.76 131 GLY A O 1
ATOM 829 N N . GLY A 1 152 ? -13.392 1.203 2.902 1.00 23.82 132 GLY A N 1
ATOM 830 C CA . GLY A 1 152 ? -12.451 0.859 1.840 1.00 25.97 132 GLY A CA 1
ATOM 831 C C . GLY A 1 152 ? -11.720 2.039 1.231 1.00 23.01 132 GLY A C 1
ATOM 832 O O . GLY A 1 152 ? -11.073 1.901 0.186 1.00 21.04 132 GLY A O 1
ATOM 833 N N . ALA A 1 153 ? -11.806 3.201 1.871 1.00 19.39 133 ALA A N 1
ATOM 834 C CA . ALA A 1 153 ? -11.200 4.412 1.335 1.00 19.72 133 ALA A CA 1
ATOM 835 C C . ALA A 1 153 ? -9.686 4.256 1.163 1.00 20.40 133 ALA A C 1
ATOM 836 O O . ALA A 1 153 ? -9.123 4.686 0.150 1.00 18.39 133 ALA A O 1
ATOM 838 N N . TRP A 1 154 ? -9.025 3.642 2.143 1.00 19.82 134 TRP A N 1
ATOM 839 C CA . TRP A 1 154 ? -7.590 3.399 1.999 1.00 25.15 134 TRP A CA 1
ATOM 840 C C . TRP A 1 154 ? -7.296 2.535 0.776 1.00 19.55 134 TRP A C 1
ATOM 841 O O . TRP A 1 154 ? -6.352 2.814 0.026 1.00 21.90 134 TRP A O 1
ATOM 852 N N . LEU A 1 155 ? -8.082 1.482 0.584 1.00 19.15 135 LEU A N 1
ATOM 853 C CA . LEU A 1 155 ? -7.850 0.541 -0.508 1.00 19.07 135 LEU A CA 1
ATOM 854 C C . LEU A 1 155 ? -7.927 1.245 -1.872 1.00 20.49 135 LEU A C 1
ATOM 855 O O . LEU A 1 155 ? -7.054 1.064 -2.731 1.00 18.72 135 LEU A O 1
ATOM 860 N N . TYR A 1 156 ? -8.944 2.083 -2.063 1.00 21.53 136 TYR A N 1
ATOM 861 C CA . TYR A 1 156 ? -9.061 2.839 -3.324 1.00 23.38 136 TYR A CA 1
ATOM 862 C C . TYR A 1 156 ? -7.884 3.831 -3.509 1.00 20.43 136 TYR A C 1
ATOM 863 O O . TYR A 1 156 ? -7.222 3.869 -4.570 1.00 19.27 136 TYR A O 1
ATOM 872 N N . ALA A 1 157 ? -7.603 4.634 -2.484 1.00 18.91 137 ALA A N 1
ATOM 873 C CA . ALA A 1 157 ? -6.522 5.609 -2.550 1.00 20.24 137 ALA A CA 1
ATOM 874 C C . ALA A 1 157 ? -5.185 4.920 -2.789 1.00 19.98 137 ALA A C 1
ATOM 875 O O . ALA A 1 157 ? -4.401 5.359 -3.622 1.00 20.29 137 ALA A O 1
ATOM 877 N N . ALA A 1 158 ? -4.926 3.848 -2.047 1.00 18.69 138 ALA A N 1
ATOM 878 C CA . ALA A 1 158 ? -3.631 3.164 -2.156 1.00 19.41 138 ALA A CA 1
ATOM 879 C C . ALA A 1 158 ? -3.433 2.528 -3.539 1.00 18.13 138 ALA A C 1
ATOM 880 O O . ALA A 1 158 ? -2.304 2.442 -4.044 1.00 18.49 138 ALA A O 1
ATOM 882 N N . THR A 1 159 ? -4.525 2.113 -4.168 1.00 18.32 139 THR A N 1
ATOM 883 C CA . THR A 1 159 ? -4.424 1.522 -5.506 1.00 17.55 139 THR A CA 1
ATOM 884 C C . THR A 1 159 ? -4.068 2.599 -6.548 1.00 19.07 139 THR A C 1
ATOM 885 O O . THR A 1 159 ? -3.208 2.375 -7.403 1.00 15.32 139 THR A O 1
ATOM 889 N N . VAL A 1 160 ? -4.723 3.760 -6.482 1.00 17.54 140 VAL A N 1
ATOM 890 C CA . VAL A 1 160 ? -4.363 4.864 -7.374 1.00 14.80 140 VAL A CA 1
ATOM 891 C C . VAL A 1 160 ? -2.896 5.261 -7.139 1.00 18.31 140 VAL A C 1
ATOM 892 O O . VAL A 1 160 ? -2.104 5.410 -8.087 1.00 18.37 140 VAL A O 1
ATOM 896 N N . ARG A 1 161 ? -2.504 5.389 -5.874 1.00 20.01 141 ARG A N 1
ATOM 897 C CA . ARG A 1 161 ? -1.127 5.781 -5.559 1.00 20.38 141 ARG A CA 1
ATOM 898 C C . ARG A 1 161 ? -0.111 4.765 -6.100 1.00 20.49 141 ARG A C 1
ATOM 899 O O . ARG A 1 161 ? 0.906 5.139 -6.705 1.00 20.64 141 ARG A O 1
ATOM 907 N N . ALA A 1 162 ? -0.403 3.481 -5.903 1.00 16.73 142 ALA A N 1
ATOM 908 C CA . ALA A 1 162 ? 0.510 2.434 -6.351 1.00 15.66 142 ALA A CA 1
ATOM 909 C C . ALA A 1 162 ? 0.614 2.437 -7.882 1.00 15.18 142 ALA A C 1
ATOM 910 O O . ALA A 1 162 ? 1.700 2.250 -8.450 1.00 15.76 142 ALA A O 1
ATOM 912 N N . ILE A 1 163 ? -0.511 2.644 -8.553 1.00 16.77 143 ILE A N 1
ATOM 913 C CA . ILE A 1 163 ? -0.474 2.635 -10.005 1.00 15.90 143 ILE A CA 1
ATOM 914 C C . ILE A 1 163 ? 0.378 3.789 -10.486 1.00 18.54 143 ILE A C 1
ATOM 915 O O . ILE A 1 163 ? 1.235 3.619 -11.361 1.00 14.91 143 ILE A O 1
ATOM 920 N N . LYS A 1 164 ? 0.142 4.977 -9.928 1.00 16.46 144 LYS A N 1
ATOM 921 C CA . LYS A 1 164 ? 0.892 6.159 -10.375 1.00 24.78 144 LYS A CA 1
ATOM 922 C C . LYS A 1 164 ? 2.394 6.097 -10.074 1.00 23.07 144 LYS A C 1
ATOM 923 O O . LYS A 1 164 ? 3.200 6.652 -10.844 1.00 24.41 144 LYS A O 1
ATOM 929 N N . GLU A 1 165 ? 2.796 5.406 -8.999 1.00 21.00 145 GLU A N 1
ATOM 930 C CA A GLU A 1 165 ? 4.216 5.274 -8.670 0.52 23.20 145 GLU A CA 1
ATOM 931 C CA B GLU A 1 165 ? 4.210 5.248 -8.651 0.48 23.20 145 GLU A CA 1
ATOM 932 C C . GLU A 1 165 ? 4.980 4.507 -9.737 1.00 24.28 145 GLU A C 1
ATOM 933 O O . GLU A 1 165 ? 6.152 4.775 -9.988 1.00 22.08 145 GLU A O 1
ATOM 944 N N . LEU A 1 166 ? 4.312 3.539 -10.349 1.00 16.64 146 LEU A N 1
ATOM 945 C CA A LEU A 1 166 ? 4.939 2.631 -11.286 0.55 15.94 146 LEU A CA 1
ATOM 946 C CA B LEU A 1 166 ? 4.956 2.636 -11.308 0.45 16.00 146 LEU A CA 1
ATOM 947 C C . LEU A 1 166 ? 4.660 3.014 -12.740 1.00 16.47 146 LEU A C 1
ATOM 948 O O . LEU A 1 166 ? 5.395 2.622 -13.650 1.00 17.26 146 LEU A O 1
ATOM 957 N N . ASN A 1 167 ? 3.582 3.772 -12.935 1.00 17.49 147 ASN A N 1
ATOM 958 C CA . ASN A 1 167 ? 3.051 4.040 -14.267 1.00 14.85 147 ASN A CA 1
ATOM 959 C C . ASN A 1 167 ? 2.796 5.514 -14.477 1.00 18.99 147 ASN A C 1
ATOM 960 O O . ASN A 1 167 ? 1.639 5.974 -14.498 1.00 15.95 147 ASN A O 1
ATOM 965 N N . PRO A 1 168 ? 3.872 6.277 -14.651 1.00 19.72 148 PRO A N 1
ATOM 966 C CA . PRO A 1 168 ? 3.758 7.731 -14.647 1.00 22.14 148 PRO A CA 1
ATOM 967 C C . PRO A 1 168 ? 2.978 8.270 -15.846 1.00 26.69 148 PRO A C 1
ATOM 968 O O . PRO A 1 168 ? 2.396 9.344 -15.726 1.00 29.86 148 PRO A O 1
ATOM 972 N N . SER A 1 169 ? 2.913 7.519 -16.942 1.00 19.46 149 SER A N 1
ATOM 973 C CA A SER A 1 169 ? 2.259 8.011 -18.155 0.32 19.75 149 SER A CA 1
ATOM 974 C CA B SER A 1 169 ? 2.261 8.003 -18.156 0.68 19.72 149 SER A CA 1
ATOM 975 C C . SER A 1 169 ? 0.878 7.394 -18.361 1.00 21.11 149 SER A C 1
ATOM 976 O O . SER A 1 169 ? 0.272 7.548 -19.426 1.00 22.61 149 SER A O 1
ATOM 981 N N . THR A 1 170 ? 0.385 6.700 -17.352 1.00 14.40 150 THR A N 1
ATOM 982 C CA . THR A 1 170 ? -0.937 6.088 -17.455 1.00 14.30 150 THR A CA 1
ATOM 983 C C . THR A 1 170 ? -1.981 6.960 -16.794 1.00 16.92 150 THR A C 1
ATOM 984 O O . THR A 1 170 ? -1.842 7.304 -15.619 1.00 16.44 150 THR A O 1
ATOM 988 N N . GLY A 1 171 ? -3.024 7.302 -17.544 1.00 13.44 151 GLY A N 1
ATOM 989 C CA . GLY A 1 171 ? -4.154 8.014 -16.964 1.00 14.48 151 GLY A CA 1
ATOM 990 C C . GLY A 1 171 ? -4.919 7.036 -16.084 1.00 13.10 151 GLY A C 1
ATOM 991 O O . GLY A 1 171 ? -5.108 5.898 -16.483 1.00 14.39 151 GLY A O 1
ATOM 992 N N . VAL A 1 172 ? -5.294 7.463 -14.877 1.00 12.47 152 VAL A N 1
ATOM 993 C CA . VAL A 1 172 ? -6.016 6.604 -13.936 1.00 12.27 152 VAL A CA 1
ATOM 994 C C . VAL A 1 172 ? -7.414 7.135 -13.637 1.00 11.78 152 VAL A C 1
ATOM 995 O O . VAL A 1 172 ? -7.568 8.309 -13.249 1.00 13.45 152 VAL A O 1
ATOM 999 N N . GLU A 1 173 ? -8.433 6.299 -13.887 1.00 9.57 153 GLU A N 1
ATOM 1000 C CA . GLU A 1 173 ? -9.811 6.649 -13.559 1.00 10.40 153 GLU A CA 1
ATOM 1001 C C . GLU A 1 173 ? -10.275 5.822 -12.360 1.00 12.66 153 GLU A C 1
ATOM 1002 O O . GLU A 1 173 ? -10.118 4.613 -12.338 1.00 14.37 153 GLU A O 1
ATOM 1008 N N . LEU A 1 174 ? -10.817 6.493 -11.348 1.00 11.28 154 LEU A N 1
ATOM 1009 C CA . LEU A 1 174 ? -11.269 5.791 -10.151 1.00 11.44 154 LEU A CA 1
ATOM 1010 C C . LEU A 1 174 ? -12.779 5.891 -10.061 1.00 14.09 154 LEU A C 1
ATOM 1011 O O . LEU A 1 174 ? -13.326 6.999 -9.946 1.00 15.14 154 LEU A O 1
ATOM 1016 N N . LEU A 1 175 ? -13.449 4.748 -10.159 1.00 11.82 155 LEU A N 1
ATOM 1017 C CA . LEU A 1 175 ? -14.917 4.731 -10.051 1.00 13.15 155 LEU A CA 1
ATOM 1018 C C . LEU A 1 175 ? -15.252 4.254 -8.647 1.00 13.83 155 LEU A C 1
ATOM 1019 O O . LEU A 1 175 ? -14.979 3.113 -8.277 1.00 16.52 155 LEU A O 1
ATOM 1024 N N . ILE A 1 176 ? -15.851 5.140 -7.856 1.00 12.88 156 ILE A N 1
ATOM 1025 C CA . ILE A 1 176 ? -16.055 4.854 -6.430 1.00 13.16 156 ILE A CA 1
ATOM 1026 C C . ILE A 1 176 ? -17.524 4.681 -6.056 1.00 15.75 156 ILE A C 1
ATOM 1027 O O . ILE A 1 176 ? -18.400 5.240 -6.719 1.00 14.97 156 ILE A O 1
ATOM 1032 N N . PRO A 1 177 ? -17.785 3.954 -4.952 1.00 14.51 157 PRO A N 1
ATOM 1033 C CA . PRO A 1 177 ? -19.086 4.022 -4.264 1.00 17.88 157 PRO A CA 1
ATOM 1034 C C . PRO A 1 177 ? -19.156 5.361 -3.495 1.00 14.48 157 PRO A C 1
ATOM 1035 O O . PRO A 1 177 ? -18.279 6.201 -3.750 1.00 16.60 157 PRO A O 1
ATOM 1039 N N . ASP A 1 178 ? -20.152 5.618 -2.629 1.00 14.98 158 ASP A N 1
ATOM 1040 C CA . ASP A 1 178 ? -20.236 6.962 -2.058 1.00 16.99 158 ASP A CA 1
ATOM 1041 C C . ASP A 1 178 ? -19.506 7.156 -0.727 1.00 14.80 158 ASP A C 1
ATOM 1042 O O . ASP A 1 178 ? -19.350 8.290 -0.282 1.00 17.54 158 ASP A O 1
ATOM 1047 N N . PHE A 1 179 ? -19.023 6.061 -0.146 1.00 17.29 159 PHE A N 1
ATOM 1048 C CA . PHE A 1 179 ? -18.369 6.061 1.185 1.00 18.74 159 PHE A CA 1
ATOM 1049 C C . PHE A 1 179 ? -19.271 6.755 2.191 1.00 19.96 159 PHE A C 1
ATOM 1050 O O . PHE A 1 179 ? -18.795 7.418 3.115 1.00 21.71 159 PHE A O 1
ATOM 1058 N N . ASN A 1 180 ? -20.586 6.602 1.980 1.00 18.03 160 ASN A N 1
ATOM 1059 C CA . ASN A 1 180 ? -21.620 7.272 2.784 1.00 20.83 160 ASN A CA 1
ATOM 1060 C C . ASN A 1 180 ? -21.499 8.786 2.818 1.00 21.67 160 ASN A C 1
ATOM 1061 O O . ASN A 1 180 ? -22.045 9.456 3.707 1.00 21.35 160 ASN A O 1
ATOM 1066 N N . GLY A 1 181 ? -20.784 9.343 1.850 1.00 20.45 161 GLY A N 1
ATOM 1067 C CA . GLY A 1 181 ? -20.622 10.777 1.769 1.00 17.73 161 GLY A CA 1
ATOM 1068 C C . GLY A 1 181 ? -19.758 11.348 2.888 1.00 18.34 161 GLY A C 1
ATOM 1069 O O . GLY A 1 181 ? -19.694 12.561 3.052 1.00 21.26 161 GLY A O 1
ATOM 1070 N N . GLU A 1 182 ? -19.064 10.485 3.617 1.00 21.60 162 GLU A N 1
ATOM 1071 C CA . GLU A 1 182 ? -18.244 10.950 4.738 1.00 21.33 162 GLU A CA 1
ATOM 1072 C C . GLU A 1 182 ? -17.047 11.755 4.236 1.00 27.41 162 GLU A C 1
ATOM 1073 O O . GLU A 1 182 ? -16.249 11.266 3.430 1.00 20.48 162 GLU A O 1
ATOM 1079 N N . PRO A 1 183 ? -16.922 13.007 4.699 1.00 20.18 163 PRO A N 1
ATOM 1080 C CA . PRO A 1 183 ? -15.934 13.920 4.123 1.00 22.65 163 PRO A CA 1
ATOM 1081 C C . PRO A 1 183 ? -14.489 13.442 4.278 1.00 21.52 163 PRO A C 1
ATOM 1082 O O . PRO A 1 183 ? -13.723 13.710 3.363 1.00 22.15 163 PRO A O 1
ATOM 1086 N N . THR A 1 184 ? -14.138 12.747 5.359 1.00 24.33 164 THR A N 1
ATOM 1087 C CA . THR A 1 184 ? -12.729 12.341 5.570 1.00 28.03 164 THR A CA 1
ATOM 1088 C C . THR A 1 184 ? -12.322 11.173 4.668 1.00 23.99 164 THR A C 1
ATOM 1089 O O . THR A 1 184 ? -11.162 11.085 4.206 1.00 23.99 164 THR A O 1
ATOM 1093 N N . ARG A 1 185 ? -13.272 10.281 4.403 1.00 20.18 165 ARG A N 1
ATOM 1094 C CA . ARG A 1 185 ? -13.075 9.181 3.465 1.00 19.36 165 ARG A CA 1
ATOM 1095 C C . ARG A 1 185 ? -12.882 9.725 2.062 1.00 18.73 165 ARG A C 1
ATOM 1096 O O . ARG A 1 185 ? -11.935 9.328 1.370 1.00 18.32 165 ARG A O 1
ATOM 1104 N N . LEU A 1 186 ? -13.781 10.623 1.629 1.00 16.22 166 LEU A N 1
ATOM 1105 C CA . LEU A 1 186 ? -13.655 11.215 0.307 1.00 16.51 166 LEU A CA 1
ATOM 1106 C C . LEU A 1 186 ? -12.333 11.964 0.166 1.00 16.59 166 LEU A C 1
ATOM 1107 O O . LEU A 1 186 ? -11.666 11.856 -0.863 1.00 17.56 166 LEU A O 1
ATOM 1112 N N . ALA A 1 187 ? -11.942 12.712 1.200 1.00 16.78 167 ALA A N 1
ATOM 1113 C CA . ALA A 1 187 ? -10.683 13.465 1.127 1.00 19.23 167 ALA A CA 1
ATOM 1114 C C . ALA A 1 187 ? -9.470 12.551 0.955 1.00 13.52 167 ALA A C 1
ATOM 1115 O O . ALA A 1 187 ? -8.567 12.891 0.199 1.00 16.99 167 ALA A O 1
ATOM 1117 N N . GLU A 1 188 ? -9.452 11.423 1.654 1.00 19.03 168 GLU A N 1
ATOM 1118 C CA . GLU A 1 188 ? -8.350 10.465 1.517 1.00 17.46 168 GLU A CA 1
ATOM 1119 C C . GLU A 1 188 ? -8.284 9.964 0.072 1.00 17.84 168 GLU A C 1
ATOM 1120 O O . GLU A 1 188 ? -7.205 9.906 -0.544 1.00 19.77 168 GLU A O 1
ATOM 1126 N N . VAL A 1 189 ? -9.452 9.638 -0.488 1.00 17.16 169 VAL A N 1
ATOM 1127 C CA . VAL A 1 189 ? -9.468 9.148 -1.865 1.00 16.14 169 VAL A CA 1
ATOM 1128 C C . VAL A 1 189 ? -9.035 10.226 -2.849 1.00 16.81 169 VAL A C 1
ATOM 1129 O O . VAL A 1 189 ? -8.217 9.946 -3.747 1.00 16.66 169 VAL A O 1
ATOM 1133 N N . PHE A 1 190 ? -9.559 11.448 -2.704 1.00 14.57 170 PHE A N 1
ATOM 1134 C CA . PHE A 1 190 ? -9.226 12.553 -3.624 1.00 13.15 170 PHE A CA 1
ATOM 1135 C C . PHE A 1 190 ? -7.721 12.881 -3.614 1.00 18.31 170 PHE A C 1
ATOM 1136 O O . PHE A 1 190 ? -7.148 13.226 -4.643 1.00 16.55 170 PHE A O 1
ATOM 1144 N N . GLU A 1 191 ? -7.095 12.775 -2.450 1.00 15.90 171 GLU A N 1
ATOM 1145 C CA . GLU A 1 191 ? -5.664 13.099 -2.326 1.00 19.98 171 GLU A CA 1
ATOM 1146 C C . GLU A 1 191 ? -4.788 12.198 -3.201 1.00 18.63 171 GLU A C 1
ATOM 1147 O O . GLU A 1 191 ? -3.660 12.572 -3.569 1.00 20.62 171 GLU A O 1
ATOM 1153 N N . SER A 1 192 ? -5.291 11.022 -3.545 1.00 19.84 172 SER A N 1
ATOM 1154 C CA . SER A 1 192 ? -4.507 10.115 -4.387 1.00 19.43 172 SER A CA 1
ATOM 1155 C C . SER A 1 192 ? -4.385 10.659 -5.819 1.00 18.67 172 SER A C 1
ATOM 1156 O O . SER A 1 192 ? -3.508 10.233 -6.579 1.00 19.36 172 SER A O 1
ATOM 1159 N N . GLY A 1 193 ? -5.238 11.614 -6.162 1.00 17.41 173 GLY A N 1
ATOM 1160 C CA . GLY A 1 193 ? -5.148 12.343 -7.418 1.00 16.23 173 GLY A CA 1
ATOM 1161 C C . GLY A 1 193 ? -5.343 11.577 -8.714 1.00 14.17 173 GLY A C 1
ATOM 1162 O O . GLY A 1 193 ? -4.540 11.718 -9.647 1.00 16.14 173 GLY A O 1
ATOM 1163 N N . PRO A 1 194 ? -6.408 10.769 -8.800 1.00 14.78 174 PRO A N 1
ATOM 1164 C CA . PRO A 1 194 ? -6.674 10.148 -10.106 1.00 14.97 174 PRO A CA 1
ATOM 1165 C C . PRO A 1 194 ? -6.937 11.199 -11.183 1.00 13.86 174 PRO A C 1
ATOM 1166 O O . PRO A 1 194 ? -7.369 12.320 -10.856 1.00 14.98 174 PRO A O 1
ATOM 1170 N N . GLU A 1 195 ? -6.702 10.863 -12.447 1.00 13.27 175 GLU A N 1
ATOM 1171 C CA . GLU A 1 195 ? -7.025 11.783 -13.533 1.00 11.02 175 GLU A CA 1
ATOM 1172 C C . GLU A 1 195 ? -8.535 12.078 -13.599 1.00 12.83 175 GLU A C 1
ATOM 1173 O O . GLU A 1 195 ? -8.944 13.219 -13.871 1.00 15.21 175 GLU A O 1
ATOM 1179 N N . VAL A 1 196 ? -9.345 11.043 -13.372 1.00 12.46 176 VAL A N 1
ATOM 1180 C CA . VAL A 1 196 ? -10.810 11.180 -13.347 1.00 11.76 176 VAL A CA 1
ATOM 1181 C C . VAL A 1 196 ? -11.342 10.503 -12.100 1.00 11.73 176 VAL A C 1
ATOM 1182 O O . VAL A 1 196 ? -10.974 9.379 -11.794 1.00 12.18 176 VAL A O 1
ATOM 1186 N N . LEU A 1 197 ? -12.214 11.214 -11.388 1.00 12.54 177 LEU A N 1
ATOM 1187 C CA . LEU A 1 197 ? -12.915 10.682 -10.248 1.00 13.56 177 LEU A CA 1
ATOM 1188 C C . LEU A 1 197 ? -14.343 10.484 -10.716 1.00 14.62 177 LEU A C 1
ATOM 1189 O O . LEU A 1 197 ? -15.027 11.458 -11.041 1.00 13.50 177 LEU A O 1
ATOM 1194 N N . ALA A 1 198 ? -14.785 9.237 -10.775 1.00 10.45 178 ALA A N 1
ATOM 1195 C CA . ALA A 1 198 ? -16.154 8.949 -11.204 1.00 12.54 178 ALA A CA 1
ATOM 1196 C C . ALA A 1 198 ? -16.983 8.389 -10.067 1.00 11.04 178 ALA A C 1
ATOM 1197 O O . ALA A 1 198 ? -16.509 7.594 -9.266 1.00 13.07 178 ALA A O 1
ATOM 1199 N N . HIS A 1 199 ? -18.245 8.814 -10.024 1.00 12.14 179 HIS A N 1
ATOM 1200 C CA . HIS A 1 199 ? -19.205 8.223 -9.110 1.00 12.42 179 HIS A CA 1
ATOM 1201 C C . HIS A 1 199 ? -20.504 8.168 -9.888 1.00 15.80 179 HIS A C 1
ATOM 1202 O O . HIS A 1 199 ? -21.025 9.202 -10.271 1.00 13.27 179 HIS A O 1
ATOM 1209 N N . ASN A 1 200 ? -21.011 6.960 -10.137 1.00 13.39 180 ASN A N 1
ATOM 1210 C CA . ASN A 1 200 ? -22.132 6.809 -11.055 1.00 11.13 180 ASN A CA 1
ATOM 1211 C C . ASN A 1 200 ? -23.483 6.862 -10.361 1.00 14.19 180 ASN A C 1
ATOM 1212 O O . ASN A 1 200 ? -23.762 6.037 -9.502 1.00 17.16 180 ASN A O 1
ATOM 1217 N N . VAL A 1 201 ? -24.316 7.823 -10.738 1.00 12.96 181 VAL A N 1
ATOM 1218 C CA A VAL A 1 201 ? -25.656 7.892 -10.164 0.76 12.10 181 VAL A CA 1
ATOM 1219 C CA B VAL A 1 201 ? -25.657 7.909 -10.188 0.24 12.25 181 VAL A CA 1
ATOM 1220 C C . VAL A 1 201 ? -26.532 6.793 -10.763 1.00 14.25 181 VAL A C 1
ATOM 1221 O O . VAL A 1 201 ? -27.399 6.253 -10.081 1.00 14.37 181 VAL A O 1
ATOM 1228 N N . GLU A 1 202 ? -26.275 6.447 -12.028 1.00 12.70 182 GLU A N 1
ATOM 1229 C CA . GLU A 1 202 ? -26.925 5.374 -12.796 1.00 13.99 182 GLU A CA 1
ATOM 1230 C C . GLU A 1 202 ? -28.380 5.630 -13.192 1.00 13.39 182 GLU A C 1
ATOM 1231 O O . GLU A 1 202 ? -28.786 5.268 -14.306 1.00 14.32 182 GLU A O 1
ATOM 1237 N N . THR A 1 203 ? -29.162 6.252 -12.319 1.00 13.82 183 THR A N 1
ATOM 1238 C CA . THR A 1 203 ? -30.569 6.420 -12.685 1.00 10.54 183 THR A CA 1
ATOM 1239 C C . THR A 1 203 ? -31.173 7.661 -12.035 1.00 17.88 183 THR A C 1
ATOM 1240 O O . THR A 1 203 ? -30.510 8.396 -11.294 1.00 16.23 183 THR A O 1
ATOM 1244 N N . VAL A 1 204 ? -32.434 7.901 -12.353 1.00 14.77 184 VAL A N 1
ATOM 1245 C CA . VAL A 1 204 ? -33.114 9.151 -12.001 1.00 19.08 184 VAL A CA 1
ATOM 1246 C C . VAL A 1 204 ? -33.724 9.019 -10.608 1.00 15.54 184 VAL A C 1
ATOM 1247 O O . VAL A 1 204 ? -33.943 7.912 -10.136 1.00 19.19 184 VAL A O 1
ATOM 1251 N N . PRO A 1 205 ? -33.946 10.151 -9.909 1.00 14.83 185 PRO A N 1
ATOM 1252 C CA . PRO A 1 205 ? -34.321 10.129 -8.485 1.00 15.95 185 PRO A CA 1
ATOM 1253 C C . PRO A 1 205 ? -35.521 9.232 -8.137 1.00 20.02 185 PRO A C 1
ATOM 1254 O O . PRO A 1 205 ? -35.439 8.497 -7.160 1.00 21.56 185 PRO A O 1
ATOM 1258 N N . ARG A 1 206 ? -36.601 9.286 -8.918 1.00 19.08 186 ARG A N 1
ATOM 1259 C CA . ARG A 1 206 ? -37.765 8.438 -8.664 1.00 17.15 186 ARG A CA 1
ATOM 1260 C C . ARG A 1 206 ? -37.355 6.951 -8.582 1.00 18.46 186 ARG A C 1
ATOM 1261 O O . ARG A 1 206 ? -37.790 6.229 -7.684 1.00 28.53 186 ARG A O 1
ATOM 1269 N N . ILE A 1 207 ? -36.501 6.518 -9.504 1.00 17.51 187 ILE A N 1
ATOM 1270 C CA . ILE A 1 207 ? -36.090 5.110 -9.609 1.00 17.57 187 ILE A CA 1
ATOM 1271 C C . ILE A 1 207 ? -34.988 4.778 -8.597 1.00 17.82 187 ILE A C 1
ATOM 1272 O O . ILE A 1 207 ? -35.020 3.745 -7.923 1.00 17.29 187 ILE A O 1
ATOM 1277 N N . PHE A 1 208 ? -34.017 5.680 -8.518 1.00 19.97 188 PHE A N 1
ATOM 1278 C CA . PHE A 1 208 ? -32.872 5.584 -7.612 1.00 15.13 188 PHE A CA 1
ATOM 1279 C C . PHE A 1 208 ? -33.315 5.228 -6.202 1.00 16.89 188 PHE A C 1
ATOM 1280 O O . PHE A 1 208 ? -32.790 4.308 -5.562 1.00 18.22 188 PHE A O 1
ATOM 1288 N N . LYS A 1 209 ? -34.292 5.994 -5.737 1.00 24.62 189 LYS A N 1
ATOM 1289 C CA . LYS A 1 209 ? -34.918 5.814 -4.439 1.00 22.79 189 LYS A CA 1
ATOM 1290 C C . LYS A 1 209 ? -35.296 4.351 -4.167 1.00 25.57 189 LYS A C 1
ATOM 1291 O O . LYS A 1 209 ? -35.102 3.840 -3.070 1.00 28.46 189 LYS A O 1
ATOM 1297 N N . ARG A 1 210 ? -35.826 3.674 -5.176 1.00 18.65 190 ARG A N 1
ATOM 1298 C CA . ARG A 1 210 ? -36.261 2.286 -5.005 1.00 21.79 190 ARG A CA 1
ATOM 1299 C C . ARG A 1 210 ? -35.177 1.229 -5.202 1.00 21.86 190 ARG A C 1
ATOM 1300 O O . ARG A 1 210 ? -35.116 0.242 -4.468 1.00 23.39 190 ARG A O 1
ATOM 1308 N N . ILE A 1 211 ? -34.313 1.406 -6.200 1.00 16.24 191 ILE A N 1
ATOM 1309 C CA . ILE A 1 211 ? -33.457 0.298 -6.579 1.00 17.69 191 ILE A CA 1
ATOM 1310 C C . ILE A 1 211 ? -32.002 0.450 -6.135 1.00 18.23 191 ILE A C 1
ATOM 1311 O O . ILE A 1 211 ? -31.190 -0.438 -6.381 1.00 17.85 191 ILE A O 1
ATOM 1316 N N . ARG A 1 212 ? -31.702 1.547 -5.449 1.00 14.83 192 ARG A N 1
ATOM 1317 C CA . ARG A 1 212 ? -30.405 1.739 -4.786 1.00 17.81 192 ARG A CA 1
ATOM 1318 C C . ARG A 1 212 ? -30.652 2.145 -3.340 1.00 17.02 192 ARG A C 1
ATOM 1319 O O . ARG A 1 212 ? -30.338 3.264 -2.933 1.00 18.11 192 ARG A O 1
ATOM 1327 N N . PRO A 1 213 ? -31.234 1.234 -2.547 1.00 19.34 193 PRO A N 1
ATOM 1328 C CA . PRO A 1 213 ? -31.746 1.704 -1.250 1.00 24.36 193 PRO A CA 1
ATOM 1329 C C . PRO A 1 213 ? -30.677 2.067 -0.213 1.00 23.90 193 PRO A C 1
ATOM 1330 O O . PRO A 1 213 ? -31.009 2.729 0.775 1.00 23.20 193 PRO A O 1
ATOM 1334 N N . ALA A 1 214 ? -29.414 1.692 -0.430 1.00 18.52 194 ALA A N 1
ATOM 1335 C CA . ALA A 1 214 ? -28.359 2.145 0.483 1.00 18.92 194 ALA A CA 1
ATOM 1336 C C . ALA A 1 214 ? -27.675 3.453 0.058 1.00 20.59 194 ALA A C 1
ATOM 1337 O O . ALA A 1 214 ? -26.701 3.889 0.696 1.00 23.28 194 ALA A O 1
ATOM 1339 N N . PHE A 1 215 ? -28.163 4.064 -1.023 1.00 17.64 195 PHE A N 1
ATOM 1340 C CA . PHE A 1 215 ? -27.643 5.341 -1.499 1.00 16.92 195 PHE A CA 1
ATOM 1341 C C . PHE A 1 215 ? -28.736 6.401 -1.380 1.00 15.56 195 PHE A C 1
ATOM 1342 O O . PHE A 1 215 ? -29.893 6.061 -1.142 1.00 18.09 195 PHE A O 1
ATOM 1350 N N . THR A 1 216 ? -28.388 7.670 -1.561 1.00 14.41 196 THR A N 1
ATOM 1351 C CA . THR A 1 216 ? -29.435 8.646 -1.873 1.00 17.19 196 THR A CA 1
ATOM 1352 C C . THR A 1 216 ? -28.955 9.509 -3.013 1.00 16.57 196 THR A C 1
ATOM 1353 O O . THR A 1 216 ? -27.768 9.822 -3.118 1.00 15.92 196 THR A O 1
ATOM 1357 N N . TYR A 1 217 ? -29.880 9.887 -3.882 1.00 14.37 197 TYR A N 1
ATOM 1358 C CA . TYR A 1 217 ? -29.523 10.620 -5.080 1.00 12.29 197 TYR A CA 1
ATOM 1359 C C . TYR A 1 217 ? -28.771 11.913 -4.784 1.00 18.18 197 TYR A C 1
ATOM 1360 O O . TYR A 1 217 ? -27.739 12.194 -5.405 1.00 14.57 197 TYR A O 1
ATOM 1369 N N . ARG A 1 218 ? -29.272 12.705 -3.833 1.00 17.29 198 ARG A N 1
ATOM 1370 C CA . ARG A 1 218 ? -28.586 13.949 -3.497 1.00 15.18 198 ARG A CA 1
ATOM 1371 C C . ARG A 1 218 ? -27.230 13.708 -2.837 1.00 14.35 198 ARG A C 1
ATOM 1372 O O . ARG A 1 218 ? -26.331 14.506 -3.008 1.00 15.21 198 ARG A O 1
ATOM 13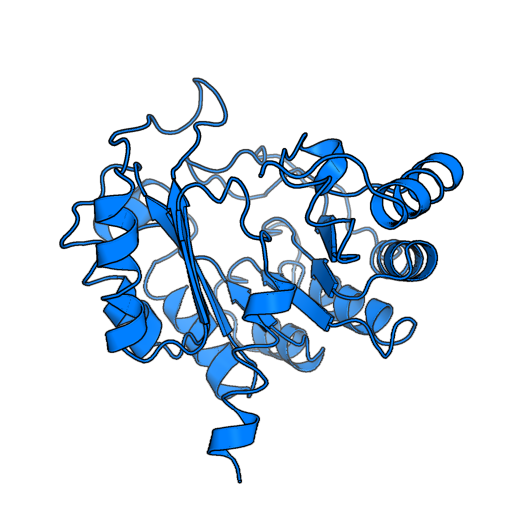80 N N . ARG A 1 219 ? -27.076 12.627 -2.091 1.00 13.19 199 ARG A N 1
ATOM 1381 C CA A ARG A 1 219 ? -25.772 12.341 -1.491 0.34 14.93 199 ARG A CA 1
ATOM 1382 C CA B ARG A 1 219 ? -25.774 12.341 -1.489 0.66 14.80 199 ARG A CA 1
ATOM 1383 C C . ARG A 1 219 ? -24.762 12.016 -2.589 1.00 16.50 199 ARG A C 1
ATOM 1384 O O . ARG A 1 219 ? -23.600 12.429 -2.539 1.00 14.42 199 ARG A O 1
ATOM 1399 N N . SER A 1 220 ? -25.219 11.287 -3.593 1.00 15.00 200 SER A N 1
ATOM 1400 C CA . SER A 1 220 ? -24.326 10.920 -4.694 1.00 14.69 200 SER A CA 1
ATOM 1401 C C . SER A 1 220 ? -23.949 12.147 -5.506 1.00 14.18 200 SER A C 1
ATOM 1402 O O . SER A 1 220 ? -22.784 12.297 -5.934 1.00 13.54 200 SER A O 1
ATOM 1405 N N . LEU A 1 221 ? -24.907 13.057 -5.724 1.00 15.36 201 LEU A N 1
ATOM 1406 C CA . LEU A 1 221 ? -24.561 14.315 -6.352 1.00 9.44 201 LEU A CA 1
ATOM 1407 C C . LEU A 1 221 ? -23.497 15.059 -5.520 1.00 16.33 201 LEU A C 1
ATOM 1408 O O . LEU A 1 221 ? -22.586 15.660 -6.072 1.00 15.86 201 LEU A O 1
ATOM 1413 N N . GLY A 1 222 ? -23.619 14.980 -4.201 1.00 16.80 202 GLY A N 1
ATOM 1414 C CA . GLY A 1 222 ? -22.692 15.636 -3.283 1.00 15.12 202 GLY A CA 1
ATOM 1415 C C . GLY A 1 222 ? -21.284 15.096 -3.387 1.00 15.90 202 GLY A C 1
ATOM 1416 O O . GLY A 1 222 ? -20.308 15.835 -3.188 1.00 16.23 202 GLY A O 1
ATOM 1417 N N . VAL A 1 223 ? -21.174 13.809 -3.706 1.00 15.31 203 VAL A N 1
ATOM 1418 C CA . VAL A 1 223 ? -19.849 13.211 -3.915 1.00 15.98 203 VAL A CA 1
ATOM 1419 C C . VAL A 1 223 ? -19.157 13.838 -5.105 1.00 13.97 203 VAL A C 1
ATOM 1420 O O . VAL A 1 223 ? -17.944 14.150 -5.062 1.00 12.89 203 VAL A O 1
ATOM 1424 N N . LEU A 1 224 ? -19.899 13.979 -6.201 1.00 14.97 204 LEU A N 1
ATOM 1425 C CA . LEU A 1 224 ? -19.349 14.615 -7.394 1.00 16.11 204 LEU A CA 1
ATOM 1426 C C . LEU A 1 224 ? -18.941 16.063 -7.123 1.00 13.74 204 LEU A C 1
ATOM 1427 O O . LEU A 1 224 ? -17.881 16.503 -7.545 1.00 15.42 204 LEU A O 1
ATOM 1432 N N . THR A 1 225 ? -19.792 16.800 -6.396 1.00 14.16 205 THR A N 1
ATOM 1433 C CA . THR A 1 225 ? -19.473 18.160 -6.023 1.00 13.39 205 THR A CA 1
ATOM 1434 C C . THR A 1 225 ? -18.200 18.215 -5.175 1.00 14.50 205 THR A C 1
ATOM 1435 O O . THR A 1 225 ? -17.371 19.072 -5.412 1.00 15.58 205 THR A O 1
ATOM 1439 N N . ALA A 1 226 ? -18.037 17.279 -4.249 1.00 14.10 206 ALA A N 1
ATOM 1440 C CA . ALA A 1 226 ? -16.840 17.280 -3.397 1.00 13.45 206 ALA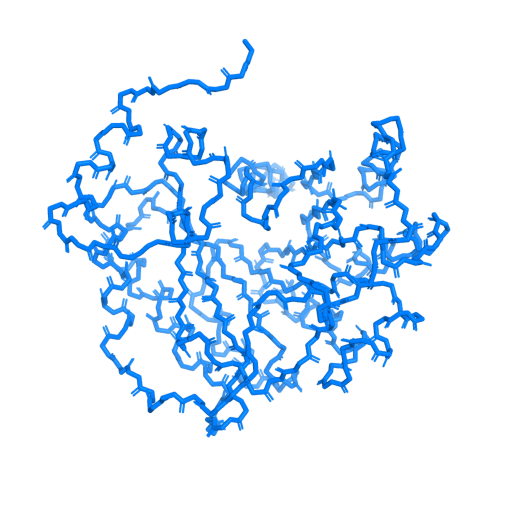 A CA 1
ATOM 1441 C C . ALA A 1 226 ? -15.590 17.022 -4.241 1.00 15.36 206 ALA A C 1
ATOM 1442 O O . ALA A 1 226 ? -14.549 17.705 -4.065 1.00 16.04 206 ALA A O 1
ATOM 1444 N N . ALA A 1 227 ? -15.681 16.071 -5.166 1.00 15.90 207 ALA A N 1
ATOM 1445 C CA . ALA A 1 227 ? -14.551 15.804 -6.074 1.00 15.96 207 ALA A CA 1
ATOM 1446 C C . ALA A 1 227 ? -14.206 17.018 -6.962 1.00 17.51 207 ALA A C 1
ATOM 1447 O O . ALA A 1 227 ? -13.008 17.333 -7.163 1.00 18.46 207 ALA A O 1
ATOM 1449 N N . ARG A 1 228 ? -15.229 17.683 -7.509 1.00 16.12 208 ARG A N 1
ATOM 1450 C CA . ARG A 1 228 ? -15.020 18.896 -8.321 1.00 19.26 208 ARG A CA 1
ATOM 1451 C C . ARG A 1 228 ? -14.338 19.980 -7.484 1.00 16.78 208 ARG A C 1
ATOM 1452 O O . ARG A 1 228 ? -13.364 20.611 -7.918 1.00 17.16 208 ARG A O 1
ATOM 1460 N N . ASP A 1 229 ? -14.843 20.185 -6.272 1.00 17.03 209 ASP A N 1
ATOM 1461 C CA . ASP A 1 229 ? -14.259 21.187 -5.373 1.00 19.02 209 ASP A CA 1
ATOM 1462 C C . ASP A 1 229 ? -12.798 20.875 -5.055 1.00 21.24 209 ASP A C 1
ATOM 1463 O O . ASP A 1 229 ? -12.001 21.791 -4.833 1.00 23.42 209 ASP A O 1
ATOM 1468 N N . ALA A 1 230 ? -12.451 19.592 -5.070 1.00 18.20 210 ALA A N 1
ATOM 1469 C CA . ALA A 1 230 ? -11.086 19.138 -4.761 1.00 17.69 210 ALA A CA 1
ATOM 1470 C C . ALA A 1 230 ? -10.152 19.304 -5.966 1.00 22.54 210 ALA A C 1
ATOM 1471 O O . ALA A 1 230 ? -8.943 19.032 -5.875 1.00 23.87 210 ALA A O 1
ATOM 1473 N N . GLY A 1 231 ? -10.709 19.728 -7.095 1.00 21.75 211 GLY A N 1
ATOM 1474 C CA . GLY A 1 231 ? -9.918 20.019 -8.285 1.00 16.62 211 GLY A CA 1
ATOM 1475 C C . GLY A 1 231 ? -9.841 18.896 -9.307 1.00 23.49 211 GLY A C 1
ATOM 1476 O O . GLY A 1 231 ? -9.124 18.997 -10.318 1.00 19.99 211 GLY A O 1
ATOM 1477 N N . LEU A 1 232 ? -10.602 17.833 -9.064 1.00 18.05 212 LEU A N 1
ATOM 1478 C CA . LEU A 1 232 ? -10.558 16.649 -9.926 1.00 13.26 212 LEU A CA 1
ATOM 1479 C C . LEU A 1 232 ? -11.540 16.750 -11.088 1.00 13.86 212 LEU A C 1
ATOM 1480 O O . LEU A 1 232 ? -12.623 17.332 -10.942 1.00 18.62 212 LEU A O 1
ATOM 1485 N N . VAL A 1 233 ? -11.156 16.197 -12.235 1.00 14.07 213 VAL A N 1
ATOM 1486 C CA . VAL A 1 233 ? -12.106 15.980 -13.329 1.00 12.70 213 VAL A CA 1
ATOM 1487 C C . VAL A 1 233 ? -13.090 14.912 -12.852 1.00 13.01 213 VAL A C 1
ATOM 1488 O O . VAL A 1 233 ? -12.678 13.844 -12.380 1.00 14.94 213 VAL A O 1
ATOM 1492 N N . THR A 1 234 ? -14.386 15.181 -13.011 1.00 14.41 214 THR A N 1
ATOM 1493 C CA . THR A 1 234 ? -15.405 14.309 -12.460 1.00 10.78 214 THR A CA 1
ATOM 1494 C C . THR A 1 234 ? -16.265 13.694 -13.558 1.00 15.10 214 THR A C 1
ATOM 1495 O O . THR A 1 234 ? -16.388 14.240 -14.661 1.00 13.73 214 THR A O 1
ATOM 1499 N N . LYS A 1 235 ? -16.879 12.566 -13.239 1.00 12.54 215 LYS A N 1
ATOM 1500 C CA . LYS A 1 235 ? -17.586 11.778 -14.246 1.00 10.21 215 LYS A CA 1
ATOM 1501 C C . LYS A 1 235 ? -18.726 11.007 -13.644 1.00 9.90 215 LYS A C 1
ATOM 1502 O O . LYS A 1 235 ? -18.653 10.570 -12.497 1.00 11.05 215 LYS A O 1
ATOM 1508 N N . SER A 1 236 ? -19.800 10.815 -14.418 1.00 10.17 216 SER A N 1
ATOM 1509 C CA . SER A 1 236 ? -20.884 9.946 -13.967 1.00 9.87 216 SER A CA 1
ATOM 1510 C C . SER A 1 236 ? -21.515 9.250 -15.167 1.00 13.48 216 SER A C 1
ATOM 1511 O O . SER A 1 236 ? -21.118 9.468 -16.305 1.00 13.42 216 SER A O 1
ATOM 1514 N N . ASN A 1 237 ? -22.506 8.414 -14.900 1.00 15.58 217 ASN A N 1
ATOM 1515 C CA . ASN A 1 237 ? -23.099 7.527 -15.893 1.00 14.14 217 ASN A CA 1
ATOM 1516 C C . ASN A 1 237 ? -24.593 7.468 -15.631 1.00 15.06 217 ASN A C 1
ATOM 1517 O O . ASN A 1 237 ? -25.023 7.494 -14.473 1.00 14.57 217 ASN A O 1
ATOM 1522 N N . LEU A 1 238 ? -25.377 7.394 -16.696 1.00 11.66 218 LEU A N 1
ATOM 1523 C CA . LEU A 1 238 ? -26.839 7.156 -16.576 1.00 11.39 218 LEU A CA 1
ATOM 1524 C C . LEU A 1 238 ? -27.112 5.912 -17.370 1.00 13.55 218 LEU A C 1
ATOM 1525 O O . LEU A 1 238 ? -26.699 5.810 -18.522 1.00 14.04 218 LEU A O 1
ATOM 1530 N N . ILE A 1 239 ? -27.840 4.979 -16.766 1.00 12.82 219 ILE A N 1
ATOM 1531 C CA . ILE A 1 239 ? -28.262 3.764 -17.470 1.00 12.83 219 ILE A CA 1
ATOM 1532 C C . ILE A 1 239 ? -29.711 3.886 -17.889 1.00 11.92 219 ILE A C 1
ATOM 1533 O O . ILE A 1 239 ? -30.589 3.974 -17.037 1.00 17.30 219 ILE A O 1
ATOM 1538 N N . LEU A 1 240 ? -29.968 3.948 -19.191 1.00 12.25 220 LEU A N 1
ATOM 1539 C CA . LEU A 1 240 ? -31.354 4.093 -19.649 1.00 13.51 220 LEU A CA 1
ATOM 1540 C C . LEU A 1 240 ? -31.997 2.737 -19.884 1.00 15.38 220 LEU A C 1
ATOM 1541 O O . LEU A 1 240 ? -31.313 1.730 -20.100 1.00 15.49 220 LEU A O 1
ATOM 1546 N N . GLY A 1 241 ? -33.325 2.723 -19.857 1.00 13.63 221 GLY A N 1
ATOM 1547 C CA . GLY A 1 241 ? -34.072 1.474 -19.919 1.00 16.15 221 GLY A CA 1
ATOM 1548 C C . GLY A 1 241 ? -34.482 0.903 -18.581 1.00 19.13 221 GLY A C 1
ATOM 1549 O O . GLY A 1 241 ? -34.884 -0.272 -18.506 1.00 18.09 221 GLY A O 1
ATOM 1550 N N . LEU A 1 242 ? -34.385 1.702 -17.520 1.00 16.02 222 LEU A N 1
ATOM 1551 C CA . LEU A 1 242 ? -34.756 1.242 -16.178 1.00 14.47 222 LEU A CA 1
ATOM 1552 C C . LEU A 1 242 ? -36.159 1.700 -15.771 1.00 16.90 222 LEU A C 1
ATOM 1553 O O . LEU A 1 242 ? -36.629 1.378 -14.668 1.00 17.38 222 LEU A O 1
ATOM 1558 N N . GLY A 1 243 ? -36.827 2.440 -16.656 1.00 15.42 223 GLY A N 1
ATOM 1559 C CA . GLY A 1 243 ? -38.173 2.915 -16.370 1.00 16.35 223 GLY A CA 1
ATOM 1560 C C . GLY A 1 243 ? -38.260 4.429 -16.300 1.00 17.16 223 GLY A C 1
ATOM 1561 O O . GLY A 1 243 ? -39.333 4.992 -16.074 1.00 16.20 223 GLY A O 1
ATOM 1562 N N . GLU A 1 244 ? -37.123 5.089 -16.498 1.00 15.08 224 GLU A N 1
ATOM 1563 C CA . GLU A 1 244 ? -37.091 6.548 -16.474 1.00 12.57 224 GLU A CA 1
ATOM 1564 C C . GLU A 1 244 ? -37.787 7.102 -17.703 1.00 15.77 224 GLU A C 1
ATOM 1565 O O . GLU A 1 244 ? -37.873 6.447 -18.738 1.00 17.80 224 GLU A O 1
ATOM 1571 N N . THR A 1 245 ? -38.299 8.317 -17.596 1.00 16.67 225 THR A N 1
ATOM 1572 C CA . THR A 1 245 ? -38.863 9.000 -18.753 1.00 13.51 225 THR A CA 1
ATOM 1573 C C . THR A 1 245 ? -37.767 9.851 -19.371 1.00 13.48 225 THR A C 1
ATOM 1574 O O . THR A 1 245 ? -36.765 10.150 -18.714 1.00 14.68 225 THR A O 1
ATOM 1578 N N . SER A 1 246 ? -37.935 10.246 -20.629 1.00 16.53 226 SER A N 1
ATOM 1579 C CA A SER A 1 246 ? -36.945 11.119 -21.254 0.66 15.92 226 SER A CA 1
ATOM 1580 C CA B SER A 1 246 ? -36.966 11.129 -21.276 0.34 15.97 226 SER A CA 1
ATOM 1581 C C . SER A 1 246 ? -36.842 12.458 -20.526 1.00 16.92 226 SER A C 1
ATOM 1582 O O . SER A 1 246 ? -35.743 13.007 -20.381 1.00 14.34 226 SER A O 1
ATOM 1587 N N . ASP A 1 247 ? -37.949 12.976 -20.023 1.00 17.49 227 ASP A N 1
ATOM 1588 C CA . ASP A 1 247 ? -37.870 14.205 -19.236 1.00 19.01 227 ASP A CA 1
ATOM 1589 C C . ASP A 1 247 ? -37.047 13.998 -17.970 1.00 15.35 227 ASP A C 1
ATOM 1590 O O . ASP A 1 247 ? -36.345 14.901 -17.547 1.00 15.97 227 ASP A O 1
ATOM 1595 N N . GLU A 1 248 ? -37.138 12.822 -17.354 1.00 14.03 228 GLU A N 1
ATOM 1596 C CA . GLU A 1 248 ? -36.337 12.574 -16.159 1.00 12.94 228 GLU A CA 1
ATOM 1597 C C . GLU A 1 248 ? -34.846 12.491 -16.500 1.00 12.43 228 GLU A C 1
ATOM 1598 O O . GLU A 1 248 ? -34.009 12.901 -15.687 1.00 13.15 228 GLU A O 1
ATOM 1604 N N . VAL A 1 249 ? -34.517 11.986 -17.694 1.00 12.72 229 VAL A N 1
ATOM 1605 C CA . VAL A 1 249 ? -33.130 11.947 -18.138 1.00 14.32 229 VAL A CA 1
ATOM 1606 C C . VAL A 1 249 ? -32.633 13.379 -18.304 1.00 13.36 229 VAL A C 1
ATOM 1607 O O . VAL A 1 249 ? -31.542 13.718 -17.859 1.00 12.45 229 VAL A O 1
ATOM 1611 N N . ARG A 1 250 ? -33.450 14.223 -18.932 1.00 13.79 230 ARG A N 1
ATOM 1612 C CA . ARG A 1 250 ? -33.032 15.631 -19.138 1.00 14.69 230 ARG A CA 1
ATOM 1613 C C . ARG A 1 250 ? -32.811 16.358 -17.818 1.00 14.05 230 ARG A C 1
ATOM 1614 O O . ARG A 1 250 ? -31.829 17.089 -17.658 1.00 13.93 230 ARG A O 1
ATOM 1622 N N . THR A 1 251 ? -33.699 16.154 -16.857 1.00 13.14 231 THR A N 1
ATOM 1623 C CA A THR A 1 251 ? -33.504 16.813 -15.576 0.60 12.07 231 THR A CA 1
ATOM 1624 C CA B THR A 1 251 ? -33.547 16.726 -15.527 0.40 12.27 231 THR A CA 1
ATOM 1625 C C . THR A 1 251 ? -32.288 16.218 -14.845 1.00 15.62 231 THR A C 1
ATOM 1626 O O . THR A 1 251 ? -31.530 16.966 -14.229 1.00 14.74 231 THR A O 1
ATOM 1633 N N . ALA A 1 252 ? -32.059 14.914 -14.956 1.00 13.07 232 ALA A N 1
ATOM 1634 C CA . ALA A 1 252 ? -30.893 14.340 -14.291 1.00 12.73 232 ALA A CA 1
ATOM 1635 C C . ALA A 1 252 ? -29.579 14.847 -14.905 1.00 13.48 232 ALA A C 1
ATOM 1636 O O . ALA A 1 252 ? -28.607 15.069 -14.193 1.00 13.46 232 ALA A O 1
ATOM 1638 N N . LEU A 1 253 ? -29.548 15.037 -16.220 1.00 15.12 233 LEU A N 1
ATOM 1639 C CA . LEU A 1 253 ? -28.338 15.598 -16.840 1.00 12.28 233 LEU A CA 1
ATOM 1640 C C . LEU A 1 253 ? -28.054 17.004 -16.297 1.00 14.36 233 LEU A C 1
ATOM 1641 O O . LEU A 1 253 ? -26.895 17.371 -16.005 1.00 14.71 233 LEU A O 1
ATOM 1646 N N . GLY A 1 254 ? -29.116 17.799 -16.148 1.00 13.26 234 GLY A N 1
ATOM 1647 C CA . GLY A 1 254 ? -28.985 19.115 -15.528 1.00 18.92 234 GLY A CA 1
ATOM 1648 C C . GLY A 1 254 ? -28.498 19.036 -14.082 1.00 16.47 234 GLY A C 1
ATOM 1649 O O . GLY A 1 254 ? -27.639 19.841 -13.667 1.00 17.36 234 GLY A O 1
ATOM 1650 N N . ASP A 1 255 ? -29.039 18.085 -13.310 1.00 13.32 235 ASP A N 1
ATOM 1651 C CA . ASP A 1 255 ? -28.584 17.874 -11.926 1.00 14.38 235 ASP A CA 1
ATOM 1652 C C . ASP A 1 255 ? -27.086 17.562 -11.890 1.00 15.16 235 ASP A C 1
ATOM 1653 O O . ASP A 1 255 ? -26.341 18.092 -11.053 1.00 16.91 235 ASP A O 1
ATOM 1658 N N . LEU A 1 256 ? -26.652 16.693 -12.803 1.00 14.34 236 LEU A N 1
ATOM 1659 C CA . LEU A 1 256 ? -25.257 16.255 -12.823 1.00 13.14 236 LEU A CA 1
ATOM 1660 C C . LEU A 1 256 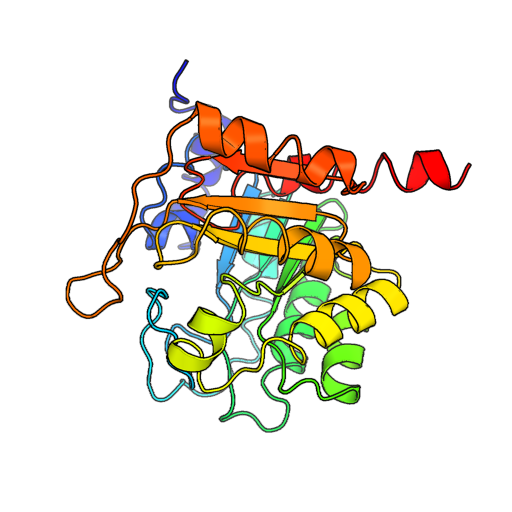? -24.349 17.425 -13.171 1.00 17.52 236 LEU A C 1
ATOM 1661 O O . LEU A 1 256 ? -23.321 17.627 -12.530 1.00 15.18 236 LEU A O 1
ATOM 1666 N N . ARG A 1 257 ? -24.746 18.205 -14.175 1.00 14.71 237 ARG A N 1
ATOM 1667 C CA . ARG A 1 257 ? -23.945 19.356 -14.570 1.00 14.06 237 ARG A CA 1
ATOM 1668 C C . ARG A 1 257 ? -23.875 20.386 -13.452 1.00 14.65 237 ARG A C 1
ATOM 1669 O O . ARG A 1 257 ? -22.792 20.918 -13.177 1.00 18.42 237 ARG A O 1
ATOM 1677 N N . ASP A 1 258 ? -25.006 20.673 -12.807 1.00 19.95 238 ASP A N 1
ATOM 1678 C CA . ASP A 1 258 ? -25.036 21.669 -11.730 1.00 19.17 238 ASP A CA 1
ATOM 1679 C C . ASP A 1 258 ? -24.228 21.195 -10.525 1.00 21.42 238 ASP A C 1
ATOM 1680 O O . ASP A 1 258 ? -23.673 22.012 -9.781 1.00 20.47 238 ASP A O 1
ATOM 1685 N N . ALA A 1 259 ? -24.144 19.878 -10.332 1.00 16.24 239 ALA A N 1
ATOM 1686 C CA . ALA A 1 259 ? -23.309 19.320 -9.263 1.00 15.09 239 ALA A CA 1
ATOM 1687 C C . ALA A 1 259 ? -21.799 19.424 -9.549 1.00 18.13 239 ALA A C 1
ATOM 1688 O O . ALA A 1 259 ? -20.999 19.207 -8.654 1.00 21.37 239 ALA A O 1
ATOM 1690 N N . GLY A 1 260 ? -21.423 19.734 -10.785 1.00 15.21 240 GLY A N 1
ATOM 1691 C CA . GLY A 1 260 ? -20.015 19.895 -11.147 1.00 16.60 240 GLY A CA 1
ATOM 1692 C C . GLY A 1 260 ? -19.443 18.780 -12.015 1.00 17.67 240 GLY A C 1
ATOM 1693 O O . GLY A 1 260 ? -18.247 18.730 -12.269 1.00 18.78 240 GLY A O 1
ATOM 1694 N N . CYS A 1 261 ? -20.300 17.887 -12.496 1.00 14.02 241 CYS A N 1
ATOM 1695 C CA . CYS A 1 261 ? -19.843 16.752 -13.291 1.00 15.56 241 CYS A CA 1
ATOM 1696 C C . CYS A 1 261 ? -19.310 17.213 -14.667 1.00 20.22 241 CYS A C 1
ATOM 1697 O O . CYS A 1 261 ? -19.962 18.004 -15.361 1.00 18.46 241 CYS A O 1
ATOM 1700 N N . ASP A 1 262 ? -18.121 16.731 -15.053 1.00 13.93 242 ASP A N 1
ATOM 1701 C CA . ASP A 1 262 ? -17.460 17.128 -16.301 1.00 15.10 242 ASP A CA 1
ATOM 1702 C C . ASP A 1 262 ? -17.737 16.209 -17.480 1.00 14.94 242 ASP A C 1
ATOM 1703 O O . ASP A 1 262 ? -17.860 16.666 -18.621 1.00 15.47 242 ASP A O 1
ATOM 1708 N N . ILE A 1 263 ? -17.809 14.906 -17.194 1.00 12.80 243 ILE A N 1
ATOM 1709 C CA . ILE A 1 263 ? -17.938 13.873 -18.214 1.00 11.60 243 ILE A CA 1
ATOM 1710 C C . ILE A 1 263 ? -19.201 13.074 -17.911 1.00 14.92 243 ILE A C 1
ATOM 1711 O O . ILE A 1 263 ? -19.408 12.712 -16.767 1.00 12.71 243 ILE A O 1
ATOM 1716 N N . VAL A 1 264 ? -20.042 12.810 -18.913 1.00 11.57 244 VAL A N 1
ATOM 1717 C CA . VAL A 1 264 ? -21.178 11.923 -18.681 1.00 12.02 244 VAL A CA 1
ATOM 1718 C C . VAL A 1 264 ? -21.312 10.893 -19.791 1.00 12.78 244 VAL A C 1
ATOM 1719 O O . VAL A 1 264 ? -21.121 11.214 -20.977 1.00 12.92 244 VAL A O 1
ATOM 1723 N N . THR A 1 265 ? -21.558 9.646 -19.386 1.00 12.60 245 THR A N 1
ATOM 1724 C CA . THR A 1 265 ? -21.905 8.585 -20.313 1.00 11.43 245 THR A CA 1
ATOM 1725 C C . THR A 1 265 ? -23.369 8.225 -20.124 1.00 11.02 245 THR A C 1
ATOM 1726 O O . THR A 1 265 ? -23.902 8.269 -19.021 1.00 11.91 245 THR A O 1
ATOM 1730 N N . ILE A 1 266 ? -24.009 7.894 -21.242 1.00 13.56 246 ILE A N 1
ATOM 1731 C CA . ILE A 1 266 ? -25.455 7.608 -21.271 1.00 12.27 246 ILE A CA 1
ATOM 1732 C C . ILE A 1 266 ? -25.603 6.319 -22.050 1.00 11.58 246 ILE A C 1
ATOM 1733 O O . ILE A 1 266 ? -25.295 6.280 -23.245 1.00 14.16 246 ILE A O 1
ATOM 1738 N N . THR A 1 267 ? -26.040 5.255 -21.391 1.00 13.11 247 THR A N 1
ATOM 1739 C CA . THR A 1 267 ? -25.960 3.938 -22.006 1.00 12.66 247 THR A CA 1
ATOM 1740 C C . THR A 1 267 ? -27.293 3.185 -21.974 1.00 15.71 247 THR A C 1
ATOM 1741 O O . THR A 1 267 ? -28.285 3.690 -21.450 1.00 17.35 247 THR A O 1
ATOM 1745 N N . GLN A 1 268 ? -27.316 2.001 -22.581 1.00 14.07 248 GLN A N 1
ATOM 1746 C CA . GLN A 1 268 ? -28.476 1.114 -22.588 1.00 15.72 248 GLN A CA 1
ATOM 1747 C C . GLN A 1 268 ? -28.315 0.025 -21.534 1.00 13.37 248 GLN A C 1
ATOM 1748 O O . GLN A 1 268 ? -27.297 -0.660 -21.474 1.00 15.74 248 GLN A O 1
ATOM 1754 N N . TYR A 1 269 ? -29.339 -0.141 -20.704 1.00 15.33 249 TYR A N 1
ATOM 1755 C CA . TYR A 1 269 ? -29.351 -1.231 -19.742 1.00 14.70 249 TYR A CA 1
ATOM 1756 C C . TYR A 1 269 ? -29.368 -2.590 -20.426 1.00 16.25 249 TYR A C 1
ATOM 1757 O O . TYR A 1 269 ? -30.160 -2.834 -21.334 1.00 16.40 249 TYR A O 1
ATOM 1766 N N . LEU A 1 270 ? -28.500 -3.472 -19.958 1.00 17.62 250 LEU A N 1
ATOM 1767 C CA . LEU A 1 270 ? -28.518 -4.874 -20.368 1.00 16.32 250 LEU A CA 1
ATOM 1768 C C . LEU A 1 270 ? -28.698 -5.675 -19.089 1.00 14.98 250 LEU A C 1
ATOM 1769 O O . LEU A 1 270 ? -27.848 -5.658 -18.208 1.00 20.17 250 LEU A O 1
ATOM 1774 N N . ARG A 1 271 ? -29.840 -6.336 -18.982 1.00 20.07 251 ARG A N 1
ATOM 1775 C CA . ARG A 1 271 ? -30.219 -7.061 -17.789 1.00 16.03 251 ARG A CA 1
ATOM 1776 C C . ARG A 1 271 ? -29.262 -8.201 -17.456 1.00 19.52 251 ARG A C 1
ATOM 1777 O O . ARG A 1 271 ? -29.065 -9.089 -18.280 1.00 24.33 251 ARG A O 1
ATOM 1785 N N . PRO A 1 272 ? -28.652 -8.173 -16.262 1.00 19.83 252 PRO A N 1
ATOM 1786 C CA . PRO A 1 272 ? -27.655 -9.215 -15.961 1.00 24.29 252 PRO A CA 1
ATOM 1787 C C . PRO A 1 272 ? -28.239 -10.633 -15.848 1.00 29.57 252 PRO A C 1
ATOM 1788 O O . PRO A 1 272 ? -27.547 -11.608 -16.145 1.00 24.79 252 PRO A O 1
ATOM 1792 N N . SER A 1 273 ? -29.476 -10.737 -15.392 1.00 21.17 253 SER A N 1
ATOM 1793 C CA . SER A 1 273 ? -30.144 -12.036 -15.225 1.00 22.98 253 SER A CA 1
ATOM 1794 C C . SER A 1 273 ? -31.609 -11.808 -14.936 1.00 30.97 253 SER A C 1
ATOM 1795 O O . SER A 1 273 ? -32.037 -10.672 -14.760 1.00 24.75 253 SER A O 1
ATOM 1798 N N . ALA A 1 274 ? -32.373 -12.892 -14.846 1.00 31.47 254 ALA A N 1
ATOM 1799 C CA . ALA A 1 274 ? -33.794 -12.798 -14.523 1.00 27.19 254 ALA A CA 1
ATOM 1800 C C . ALA A 1 274 ? -34.041 -12.397 -13.074 1.00 29.32 254 ALA A C 1
ATOM 1801 O O . ALA A 1 274 ? -35.163 -12.054 -12.709 1.00 34.36 254 ALA A O 1
ATOM 1803 N N . ARG A 1 275 ? -33.005 -12.437 -12.247 1.00 24.63 255 ARG A N 1
ATOM 1804 C CA . ARG A 1 275 ? -33.118 -11.948 -10.875 1.00 26.10 255 ARG A CA 1
ATOM 1805 C C . ARG A 1 275 ? -32.971 -10.417 -10.783 1.00 30.37 255 ARG A C 1
ATOM 1806 O O . ARG A 1 275 ? -33.189 -9.836 -9.726 1.00 31.80 255 ARG A O 1
ATOM 1814 N N . HIS A 1 276 ? -32.590 -9.769 -11.881 1.00 22.43 256 HIS A N 1
ATOM 1815 C CA . HIS A 1 276 ? -32.329 -8.331 -11.846 1.00 23.84 256 HIS A CA 1
ATOM 1816 C C . HIS A 1 276 ? -33.490 -7.502 -12.405 1.00 25.11 256 HIS A C 1
ATOM 1817 O O . HIS A 1 276 ? -34.494 -8.035 -12.862 1.00 21.52 256 HIS A O 1
ATOM 1824 N N . HIS A 1 277 ? -33.353 -6.183 -12.343 1.00 20.30 257 HIS A N 1
ATOM 1825 C CA . HIS A 1 277 ? -34.390 -5.264 -12.827 1.00 16.55 257 HIS A CA 1
ATOM 1826 C C . HIS A 1 277 ? -34.752 -5.562 -14.274 1.00 19.86 257 HIS A C 1
ATOM 1827 O O . HIS A 1 277 ? -33.865 -5.846 -15.069 1.00 19.01 257 HIS A O 1
ATOM 1834 N N . PRO A 1 278 ? -36.049 -5.493 -14.629 1.00 19.15 258 PRO A N 1
ATOM 1835 C CA . PRO A 1 278 ? -36.440 -5.686 -16.036 1.00 21.30 258 PRO A CA 1
ATOM 1836 C C . PRO A 1 278 ? -36.011 -4.527 -16.941 1.00 18.85 258 PRO A C 1
ATOM 1837 O O . PRO A 1 278 ? -35.868 -3.394 -16.478 1.00 20.29 258 PRO A O 1
ATOM 1841 N N . VAL A 1 279 ? -35.810 -4.795 -18.226 1.00 19.59 259 VAL A N 1
ATOM 1842 C CA . VAL A 1 279 ? -35.600 -3.705 -19.180 1.00 18.44 259 VAL A CA 1
ATOM 1843 C C . VAL A 1 279 ? -36.953 -3.104 -19.532 1.00 19.99 259 VAL A C 1
ATOM 1844 O O . VAL A 1 279 ? -37.862 -3.837 -19.909 1.00 22.10 259 VAL A O 1
ATOM 1848 N N . GLU A 1 280 ? -37.105 -1.785 -19.405 1.00 19.30 260 GLU A N 1
ATOM 1849 C CA A GLU A 1 280 ? -38.400 -1.150 -19.677 0.74 20.60 260 GLU A CA 1
ATOM 1850 C CA B GLU A 1 280 ? -38.385 -1.122 -19.649 0.26 20.68 260 GLU A CA 1
ATOM 1851 C C . GLU A 1 280 ? -38.431 -0.356 -20.967 1.00 22.69 260 GLU A C 1
ATOM 1852 O O . GLU A 1 280 ? -39.492 0.149 -21.363 1.00 22.13 260 GLU A O 1
ATOM 1863 N N . ARG A 1 281 ? -37.282 -0.231 -21.623 1.00 19.68 261 ARG A N 1
ATOM 1864 C CA . ARG A 1 281 ? -37.210 0.531 -22.867 1.00 21.97 261 ARG A CA 1
ATOM 1865 C C . ARG A 1 281 ? -35.952 0.172 -23.630 1.00 22.21 261 ARG A C 1
ATOM 1866 O O . ARG A 1 281 ? -34.905 -0.084 -23.029 1.00 19.80 261 ARG A O 1
ATOM 1874 N N . TRP A 1 282 ? -36.069 0.124 -24.952 1.00 20.69 262 TRP A N 1
ATOM 1875 C CA A TRP A 1 282 ? -34.902 0.052 -25.811 0.59 22.95 262 TRP A CA 1
ATOM 1876 C CA B TRP A 1 282 ? -34.901 0.052 -25.815 0.41 22.94 262 TRP A CA 1
ATOM 1877 C C . TRP A 1 282 ? -34.738 1.400 -26.504 1.00 22.45 262 TRP A C 1
ATOM 1878 O O . TRP A 1 282 ? -35.569 1.803 -27.316 1.00 22.99 262 TRP A O 1
ATOM 1899 N N . VAL A 1 283 ? -33.673 2.115 -26.147 1.00 19.20 263 VAL A N 1
ATOM 1900 C CA . VAL A 1 283 ? -33.444 3.467 -26.635 1.00 20.76 263 VAL A CA 1
ATOM 1901 C C . VAL A 1 283 ? -32.909 3.459 -28.061 1.00 19.68 263 VAL A C 1
ATOM 1902 O O . VAL A 1 283 ? -31.940 2.772 -28.372 1.00 22.17 263 VAL A O 1
ATOM 1906 N N . LYS A 1 284 ? -33.560 4.231 -28.930 1.00 23.69 264 LYS A N 1
ATOM 1907 C CA . LYS A 1 284 ? -33.192 4.306 -30.339 1.00 27.18 264 LYS A CA 1
ATOM 1908 C C . LYS A 1 284 ? -31.965 5.172 -30.569 1.00 20.87 264 LYS A C 1
ATOM 1909 O O . LYS A 1 284 ? -31.737 6.114 -29.810 1.00 22.97 264 LYS A O 1
ATOM 1915 N N . PRO A 1 285 ? -31.186 4.884 -31.632 1.00 22.81 265 PRO A N 1
ATOM 1916 C CA . PRO A 1 285 ? -29.998 5.689 -31.919 1.00 23.59 265 PRO A CA 1
ATOM 1917 C C . PRO A 1 285 ? -30.308 7.182 -31.949 1.00 26.49 265 PRO A C 1
ATOM 1918 O O . PRO A 1 285 ? -29.541 7.953 -31.369 1.00 21.17 265 PRO A O 1
ATOM 1922 N N . GLU A 1 286 ? -31.421 7.582 -32.566 1.00 21.79 266 GLU A N 1
ATOM 1923 C CA . GLU A 1 286 ? -31.719 9.007 -32.659 1.00 22.42 266 GLU A CA 1
ATOM 1924 C C . GLU A 1 286 ? -32.043 9.628 -31.287 1.00 20.59 266 GLU A C 1
ATOM 1925 O O . GLU A 1 286 ? -31.843 10.826 -31.066 1.00 19.33 266 GLU A O 1
ATOM 1931 N N . GLU A 1 287 ? -32.518 8.813 -30.356 1.00 16.70 267 GLU A N 1
ATOM 1932 C CA . GLU A 1 287 ? -32.820 9.295 -29.015 1.00 16.61 267 GLU A CA 1
ATOM 1933 C C . GLU A 1 287 ? -31.530 9.476 -28.208 1.00 17.70 267 GLU A C 1
ATOM 1934 O O . GLU A 1 287 ? -31.402 10.442 -27.466 1.00 17.12 267 GLU A O 1
ATOM 1940 N N . PHE A 1 288 ? -30.585 8.553 -28.361 1.00 17.69 268 PHE A N 1
ATOM 1941 C CA . PHE A 1 288 ? -29.262 8.738 -27.765 1.00 16.43 268 PHE A CA 1
ATOM 1942 C C . PHE A 1 288 ? -28.609 10.005 -28.304 1.00 14.80 268 PHE A C 1
ATOM 1943 O O . PHE A 1 288 ? -27.989 10.741 -27.561 1.00 16.45 268 PHE A O 1
ATOM 1951 N N . VAL A 1 289 ? -28.738 10.254 -29.612 1.00 16.95 269 VAL A N 1
ATOM 1952 C CA . VAL A 1 289 ? -28.119 11.460 -30.181 1.00 17.19 269 VAL A CA 1
ATOM 1953 C C . VAL A 1 289 ? -28.734 12.723 -29.572 1.00 15.38 269 VAL A C 1
ATOM 1954 O O . VAL A 1 289 ? -28.003 13.687 -29.257 1.00 18.37 269 VAL A O 1
ATOM 1958 N N . GLN A 1 290 ? -30.057 12.720 -29.386 1.00 15.03 270 GLN A N 1
ATOM 1959 C CA . GLN A 1 290 ? -30.722 13.854 -28.741 1.00 15.92 270 GLN A CA 1
ATOM 1960 C C . GLN A 1 290 ? -30.244 14.064 -27.318 1.00 15.39 270 GLN A C 1
ATOM 1961 O O . GLN A 1 290 ? -29.968 15.185 -26.915 1.00 17.23 270 GLN A O 1
ATOM 1967 N N . PHE A 1 291 ? -30.132 12.986 -26.546 1.00 16.36 271 PHE A N 1
ATOM 1968 C CA . PHE A 1 291 ? -29.629 13.131 -25.178 1.00 15.63 271 PHE A CA 1
ATOM 1969 C C . PHE A 1 291 ? -28.183 13.628 -25.144 1.00 14.75 271 PHE A C 1
ATOM 1970 O O . PHE A 1 291 ? -27.825 14.427 -24.269 1.00 14.87 271 PHE A O 1
ATOM 1978 N N . ALA A 1 292 ? -27.339 13.148 -26.065 1.00 13.65 272 ALA A N 1
ATOM 1979 C CA . ALA A 1 292 ? -25.945 13.611 -26.138 1.00 15.80 272 ALA A CA 1
ATOM 1980 C C . ALA A 1 292 ? -25.897 15.108 -26.482 1.00 15.31 272 ALA A C 1
ATOM 1981 O O . ALA A 1 292 ? -25.107 15.852 -25.909 1.00 16.25 272 ALA A O 1
ATOM 1983 N N . ARG A 1 293 ? -26.740 15.550 -27.404 1.00 15.86 273 ARG A N 1
ATOM 1984 C CA A ARG A 1 293 ? -26.798 16.974 -27.728 0.49 15.47 273 ARG A CA 1
ATOM 1985 C CA B ARG A 1 293 ? -26.780 16.971 -27.732 0.51 15.46 273 ARG A CA 1
ATOM 1986 C C . ARG A 1 293 ? -27.218 17.792 -26.527 1.00 15.52 273 ARG A C 1
ATOM 1987 O O . ARG A 1 293 ? -26.723 18.898 -26.311 1.00 16.43 273 ARG A O 1
ATOM 2002 N N . PHE A 1 294 ? -28.176 17.259 -25.765 1.00 15.67 274 PHE A N 1
ATOM 2003 C CA . PHE A 1 294 ? -28.674 17.922 -24.570 1.00 16.63 274 PHE A CA 1
ATOM 2004 C C . PHE A 1 294 ? -27.516 18.111 -23.587 1.00 15.41 274 PHE A C 1
ATOM 2005 O O . PHE A 1 294 ? -27.295 19.202 -23.074 1.00 16.12 274 PHE A O 1
ATOM 2013 N N . ALA A 1 295 ? -26.754 17.049 -23.358 1.00 14.78 275 ALA A N 1
ATOM 2014 C CA . ALA A 1 295 ? -25.642 17.119 -22.430 1.00 16.18 275 ALA A CA 1
ATOM 2015 C C . ALA A 1 295 ? -24.557 18.069 -22.949 1.00 15.82 275 ALA A C 1
ATOM 2016 O O . ALA A 1 295 ? -23.973 18.826 -22.195 1.00 17.13 275 ALA A O 1
ATOM 2018 N N . GLU A 1 296 ? -24.300 18.028 -24.248 1.00 15.30 276 GLU A N 1
ATOM 2019 C CA . GLU A 1 296 ? -23.306 18.947 -24.816 1.00 17.86 276 GLU A CA 1
ATOM 2020 C C . GLU A 1 296 ? -23.734 20.391 -24.590 1.00 18.18 276 GLU A C 1
ATOM 2021 O O . GLU A 1 296 ? -22.927 21.230 -24.183 1.00 16.05 276 GLU A O 1
ATOM 2027 N N . GLY A 1 297 ? -25.021 20.671 -24.805 1.00 16.70 277 GLY A N 1
ATOM 2028 C CA . GLY A 1 297 ? -25.538 22.013 -24.608 1.00 17.44 277 GLY A CA 1
ATOM 2029 C C . GLY A 1 297 ? -25.471 22.470 -23.167 1.00 15.41 277 GLY A C 1
ATOM 2030 O O . GLY A 1 297 ? -25.322 23.656 -22.900 1.00 20.03 277 GLY A O 1
ATOM 2031 N N . LEU A 1 298 ? -25.594 21.539 -22.226 1.00 15.17 278 LEU A N 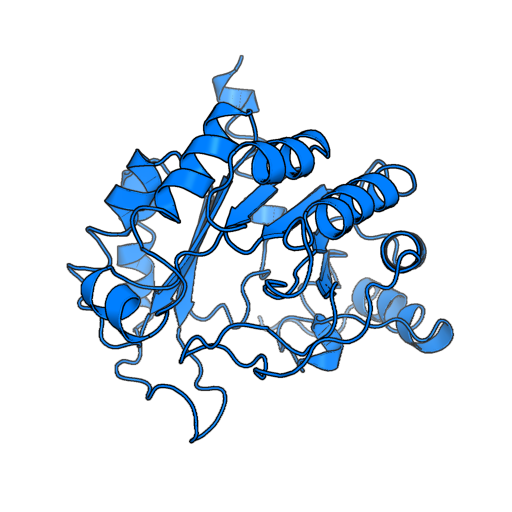1
ATOM 2032 C CA . LEU A 1 298 ? -25.459 21.878 -20.803 1.00 17.24 278 LEU A CA 1
ATOM 2033 C C . LEU A 1 298 ? -24.040 22.282 -20.417 1.00 18.53 278 LEU A C 1
ATOM 2034 O O . LEU A 1 298 ? -23.839 22.894 -19.362 1.00 19.74 278 LEU A O 1
ATOM 2039 N N . GLY A 1 299 ? -23.076 21.935 -21.262 1.00 18.54 279 GLY A N 1
ATOM 2040 C CA . GLY A 1 299 ? -21.690 22.328 -21.071 1.00 18.95 279 GLY A CA 1
ATOM 2041 C C . GLY A 1 299 ? -20.769 21.238 -20.564 1.00 20.59 279 GLY A C 1
ATOM 2042 O O . GLY A 1 299 ? -19.634 21.531 -20.185 1.00 20.21 279 GLY A O 1
ATOM 2043 N N . PHE A 1 300 ? -21.223 19.986 -20.534 1.00 17.00 280 PHE A N 1
ATOM 2044 C CA . PHE A 1 300 ? -20.294 18.880 -20.225 1.00 14.77 280 PHE A CA 1
ATOM 2045 C C . PHE A 1 300 ? -19.081 18.902 -21.169 1.00 18.26 280 PHE A C 1
ATOM 2046 O O . PHE A 1 300 ? -19.216 19.118 -22.380 1.00 18.98 280 PHE A O 1
ATOM 2054 N N . ALA A 1 301 ? -17.900 18.649 -20.614 1.00 15.64 281 ALA A N 1
ATOM 2055 C CA . ALA A 1 301 ? -16.665 18.627 -21.387 1.00 21.60 281 ALA A CA 1
ATOM 2056 C C . ALA A 1 301 ? -16.537 17.347 -22.227 1.00 20.82 281 ALA A C 1
ATOM 2057 O O . ALA A 1 301 ? -15.944 17.374 -23.309 1.00 23.27 281 ALA A O 1
ATOM 2059 N N . GLY A 1 302 ? -17.108 16.240 -21.737 1.00 15.14 282 GLY A N 1
ATOM 2060 C CA . GLY A 1 302 ? -17.083 14.990 -22.472 1.00 14.73 282 GLY A CA 1
ATOM 2061 C C . GLY A 1 302 ? -18.423 14.277 -22.356 1.00 14.70 282 GLY A C 1
ATOM 2062 O O . GLY A 1 302 ? -18.985 14.196 -21.264 1.00 15.02 282 GLY A O 1
ATOM 2063 N N . VAL A 1 303 ? -18.939 13.835 -23.500 1.00 13.72 283 VAL A N 1
ATOM 2064 C CA . VAL A 1 303 ? -20.268 13.199 -23.596 1.00 12.76 283 VAL A CA 1
ATOM 2065 C C . VAL A 1 303 ? -20.171 11.999 -24.523 1.00 13.77 283 VAL A C 1
ATOM 2066 O O . VAL A 1 303 ? -19.636 12.100 -25.634 1.00 16.63 283 VAL A O 1
ATOM 2070 N N . LEU A 1 304 ? -20.656 10.851 -24.065 1.00 14.22 284 LEU A N 1
ATOM 2071 C CA . LEU A 1 304 ? -20.769 9.692 -24.936 1.00 13.66 284 LEU A CA 1
ATOM 2072 C C . LEU A 1 304 ? -22.098 9.029 -24.665 1.00 14.67 284 LEU A C 1
ATOM 2073 O O . LEU A 1 304 ? -22.386 8.701 -23.518 1.00 13.45 284 LEU A O 1
ATOM 2078 N N . ALA A 1 305 ? -22.894 8.825 -25.708 1.00 13.20 285 ALA A N 1
ATOM 2079 C CA . ALA A 1 305 ? -24.192 8.187 -25.557 1.00 15.09 285 ALA A CA 1
ATOM 2080 C C . ALA A 1 305 ? -24.360 7.069 -26.584 1.00 16.34 285 ALA A C 1
ATOM 2081 O O . ALA A 1 305 ? -23.991 7.224 -27.759 1.00 17.89 285 ALA A O 1
ATOM 2083 N N . GLY A 1 306 ? -24.916 5.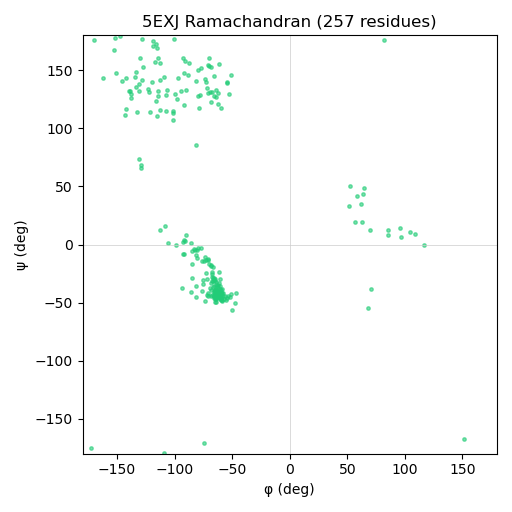949 -26.145 1.00 14.63 286 GLY A N 1
ATOM 2084 C CA . GLY A 1 306 ? -25.191 4.850 -27.047 1.00 16.22 286 GLY A CA 1
ATOM 2085 C C . GLY A 1 306 ? -25.133 3.531 -26.295 1.00 19.47 286 GLY A C 1
ATOM 2086 O O . GLY A 1 306 ? -25.104 3.499 -25.064 1.00 16.89 286 GLY A O 1
ATOM 2087 N N . PRO A 1 307 ? -25.100 2.418 -27.032 1.00 20.78 287 PRO A N 1
ATOM 2088 C CA . PRO A 1 307 ? -25.008 1.118 -26.350 1.00 19.36 287 PRO A CA 1
ATOM 2089 C C . PRO A 1 307 ? -23.551 0.861 -25.973 1.00 20.58 287 PRO A C 1
ATOM 2090 O O . PRO A 1 307 ? -22.784 0.239 -26.713 1.00 23.34 287 PRO A O 1
ATOM 2094 N N . LEU A 1 308 ? -23.160 1.394 -24.816 1.00 15.49 288 LEU A N 1
ATOM 2095 C CA . LEU A 1 308 ? -21.747 1.375 -24.419 1.00 13.96 288 LEU A CA 1
ATOM 2096 C C . LEU A 1 308 ? -21.334 0.073 -23.736 1.00 17.10 288 LEU A C 1
ATOM 2097 O O . LEU A 1 308 ? -20.147 -0.204 -23.634 1.00 17.49 288 LEU A O 1
ATOM 2102 N N . VAL A 1 309 ? -22.321 -0.706 -23.276 1.00 17.41 289 VAL A N 1
ATOM 2103 C CA . VAL A 1 309 ? -22.154 -1.998 -22.561 1.00 17.43 289 VAL A CA 1
ATOM 2104 C C . VAL A 1 309 ? -21.538 -1.880 -21.156 1.00 16.46 289 VAL A C 1
ATOM 2105 O O . VAL A 1 309 ? -22.138 -2.379 -20.201 1.00 20.27 289 VAL A O 1
ATOM 2109 N N . ARG A 1 310 ? -20.360 -1.249 -21.014 1.00 15.97 290 ARG A N 1
ATOM 2110 C CA . ARG A 1 310 ? -19.758 -1.024 -19.688 1.00 17.16 290 ARG A CA 1
ATOM 2111 C C . ARG A 1 310 ? -19.316 0.436 -19.473 1.00 18.04 290 ARG A C 1
ATOM 2112 O O . ARG A 1 310 ? -19.091 1.174 -20.440 1.00 17.42 290 ARG A O 1
ATOM 2120 N N . SER A 1 311 ? -19.150 0.816 -18.198 1.00 20.28 291 SER A N 1
ATOM 2121 C CA A SER A 1 311 ? -18.856 2.202 -17.824 0.78 17.69 291 SER A CA 1
ATOM 2122 C CA B SER A 1 311 ? -18.869 2.202 -17.832 0.22 17.73 291 SER A CA 1
ATOM 2123 C C . SER A 1 311 ? -17.546 2.732 -18.390 1.00 17.78 291 SER A C 1
ATOM 2124 O O . SER A 1 311 ? -17.370 3.939 -18.547 1.00 17.28 291 SER A O 1
ATOM 2129 N N . SER A 1 312 ? -16.619 1.839 -18.690 1.00 14.62 292 SER A N 1
ATOM 2130 C CA . SER A 1 312 ? -15.279 2.283 -19.063 1.00 11.63 292 SER A CA 1
ATOM 2131 C C . SER A 1 312 ? -15.020 2.477 -20.549 1.00 15.16 292 SER A C 1
ATOM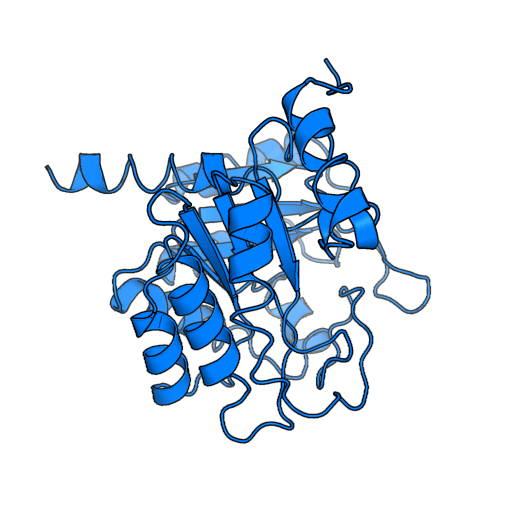 2132 O O . SER A 1 312 ? -13.908 2.808 -20.954 1.00 12.86 292 SER A O 1
ATOM 2135 N N . TYR A 1 313 ? -16.032 2.270 -21.376 1.00 12.54 293 TYR A N 1
ATOM 2136 C CA . TYR A 1 313 ? -15.836 2.364 -22.815 1.00 11.23 293 TYR A CA 1
ATOM 2137 C C . TYR A 1 313 ? -15.438 3.799 -23.220 1.00 14.48 293 TYR A C 1
ATOM 2138 O O . TYR A 1 313 ? -16.135 4.767 -22.858 1.00 14.61 293 TYR A O 1
ATOM 2147 N N . ARG A 1 314 ? -14.324 3.899 -23.956 1.00 14.01 294 ARG A N 1
ATOM 2148 C CA A ARG A 1 314 ? -13.755 5.172 -24.429 0.56 18.16 294 ARG A CA 1
ATOM 2149 C CA B ARG A 1 314 ? -13.733 5.159 -24.445 0.44 18.16 294 ARG A CA 1
ATOM 2150 C C . ARG A 1 314 ? -13.360 6.122 -23.308 1.00 15.31 294 ARG A C 1
ATOM 2151 O O . ARG A 1 314 ? -13.294 7.334 -23.511 1.00 14.21 294 ARG A O 1
ATOM 2166 N N . ALA A 1 315 ? -13.098 5.586 -22.118 1.00 13.99 295 ALA A N 1
ATOM 2167 C CA . ALA A 1 315 ? -12.766 6.441 -20.983 1.00 13.07 295 ALA A CA 1
ATOM 2168 C C . ALA A 1 315 ? -11.509 7.273 -21.239 1.00 11.27 295 ALA A C 1
ATOM 2169 O O . ALA A 1 315 ? -11.458 8.454 -20.864 1.00 13.29 295 ALA A O 1
ATOM 2171 N N . GLY A 1 316 ? -10.509 6.692 -21.898 1.00 11.98 296 GLY A N 1
ATOM 2172 C CA . GLY A 1 316 ? -9.299 7.463 -22.163 1.00 11.84 296 GLY A CA 1
ATOM 2173 C C . GLY A 1 316 ? -9.534 8.659 -23.077 1.00 15.81 296 GLY A C 1
ATOM 2174 O O . GLY A 1 316 ? -8.993 9.734 -22.845 1.00 14.90 296 GLY A O 1
ATOM 2175 N N . ARG A 1 317 ? -10.335 8.469 -24.113 1.00 15.78 297 ARG A N 1
ATOM 2176 C CA . ARG A 1 317 ? -10.625 9.544 -25.058 1.00 15.53 297 ARG A CA 1
ATOM 2177 C C . ARG A 1 317 ? -11.480 10.635 -24.420 1.00 15.91 297 ARG A C 1
ATOM 2178 O O . ARG A 1 317 ? -11.278 11.829 -24.690 1.00 17.30 297 ARG A O 1
ATOM 2181 N N . LEU A 1 318 ? -12.420 10.236 -23.57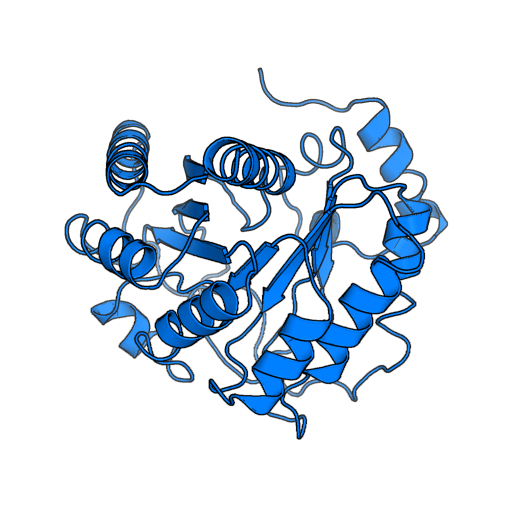1 1.00 14.38 298 LEU A N 1
ATOM 2182 C CA . LEU A 1 318 ? -13.223 11.215 -22.842 1.00 11.14 298 LEU A CA 1
ATOM 2183 C C . LEU A 1 318 ? -12.365 12.025 -21.875 1.00 15.02 298 LEU A C 1
ATOM 2184 O O . LEU A 1 318 ? -12.582 13.237 -21.708 1.00 16.60 298 LEU A O 1
ATOM 2189 N N . TYR A 1 319 ? -11.405 11.381 -21.210 1.00 13.12 299 TYR A N 1
ATOM 2190 C CA . TYR A 1 319 ? -10.543 12.120 -20.297 1.00 14.09 299 TYR A CA 1
ATOM 2191 C C . TYR A 1 319 ? -9.714 13.145 -21.092 1.00 15.35 299 TYR A C 1
ATOM 2192 O O . TYR A 1 319 ? -9.579 14.299 -20.686 1.00 19.70 299 TYR A O 1
ATOM 2201 N N . GLU A 1 320 ? -9.174 12.709 -22.222 1.00 15.76 300 GLU A N 1
ATOM 2202 C CA A GLU A 1 320 ? -8.368 13.592 -23.076 0.59 18.40 300 GLU A CA 1
ATOM 2203 C CA B GLU A 1 320 ? -8.376 13.591 -23.081 0.41 18.54 300 GLU A CA 1
ATOM 2204 C C . GLU A 1 320 ? -9.172 14.829 -23.475 1.00 22.39 300 GLU A C 1
ATOM 2205 O O . GLU A 1 320 ? -8.676 15.948 -23.385 1.00 22.14 300 GLU A O 1
ATOM 2216 N N . GLN A 1 321 ? -10.419 14.628 -23.896 1.00 18.46 301 GLN A N 1
ATOM 2217 C CA . GLN A 1 321 ? -11.318 15.763 -24.176 1.00 21.33 301 GLN A CA 1
ATOM 2218 C C . GLN A 1 321 ? -11.475 16.715 -23.003 1.00 21.35 301 GLN A C 1
ATOM 2219 O O . GLN A 1 321 ? -11.377 17.934 -23.165 1.00 20.69 301 GLN A O 1
ATOM 2225 N N . ALA A 1 322 ? -11.730 16.159 -21.819 1.00 16.09 302 ALA A N 1
ATOM 2226 C CA . ALA A 1 322 ? -11.938 16.983 -20.636 1.00 14.57 302 ALA A CA 1
ATOM 2227 C C . ALA A 1 322 ? -10.648 17.697 -20.253 1.00 17.73 302 ALA A C 1
ATOM 2228 O O . ALA A 1 322 ? -10.669 18.884 -19.895 1.00 20.67 302 ALA A O 1
ATOM 2230 N N . ARG A 1 323 ? -9.547 16.960 -20.299 1.00 15.86 303 ARG A N 1
ATOM 2231 C CA . ARG A 1 323 ? -8.221 17.510 -19.970 1.00 18.75 303 ARG A CA 1
ATOM 2232 C C . ARG A 1 323 ? -7.911 18.670 -20.899 1.00 20.78 303 ARG A C 1
ATOM 2233 O O . ARG A 1 323 ? -7.493 19.757 -20.460 1.00 17.26 303 ARG A O 1
ATOM 2241 N N . ASN A 1 324 ? -8.114 18.427 -22.189 1.00 19.92 304 ASN A N 1
ATOM 2242 C CA . ASN A 1 324 ? -7.749 19.424 -23.188 1.00 23.80 304 ASN A CA 1
ATOM 2243 C C . ASN A 1 324 ? -8.610 20.672 -23.022 1.00 22.93 304 ASN A C 1
ATOM 2244 O O . ASN A 1 324 ? -8.104 21.786 -23.104 1.00 21.07 304 ASN A O 1
ATOM 2249 N N . SER A 1 325 ? -9.905 20.472 -22.767 1.00 20.47 305 SER A N 1
ATOM 2250 C CA A SER A 1 325 ? -10.814 21.595 -22.615 0.60 21.37 305 SER A CA 1
ATOM 2251 C CA B SER A 1 325 ? -10.869 21.551 -22.564 0.40 21.44 305 SER A CA 1
ATOM 2252 C C . SER A 1 325 ? -10.520 22.407 -21.347 1.00 19.23 305 SER A C 1
ATOM 2253 O O . SER A 1 325 ? -10.609 23.625 -21.368 1.00 22.87 305 SER A O 1
ATOM 2258 N N . ARG A 1 326 ? -10.131 21.742 -20.269 1.00 18.77 306 ARG A N 1
ATOM 2259 C CA . ARG A 1 326 ? -9.730 22.411 -19.049 1.00 19.47 306 ARG A CA 1
ATOM 2260 C C . ARG A 1 326 ? -8.452 23.236 -19.246 1.00 21.79 306 ARG A C 1
ATOM 2261 O O . ARG A 1 326 ? -8.343 24.367 -18.764 1.00 25.64 306 ARG A O 1
ATOM 2269 N N . ALA A 1 327 ? -7.481 22.668 -19.948 1.00 20.26 307 ALA A N 1
ATOM 2270 C CA . ALA A 1 327 ? -6.242 23.391 -20.233 1.00 20.29 307 ALA A CA 1
ATOM 2271 C C . ALA A 1 327 ? -6.509 24.583 -21.135 1.00 26.41 307 ALA A C 1
ATOM 2272 O O . ALA A 1 327 ? -5.941 25.658 -20.928 1.00 22.59 307 ALA A O 1
ATOM 2274 N N . LEU A 1 328 ? -7.362 24.396 -22.137 1.00 21.33 308 LEU A N 1
ATOM 2275 C CA . LEU A 1 328 ? -7.732 25.498 -23.032 1.00 20.49 308 LEU A CA 1
ATOM 2276 C C . LEU A 1 328 ? -8.375 26.641 -22.265 1.00 24.24 308 LEU A C 1
ATOM 2277 O O . LEU A 1 328 ? -8.046 27.796 -22.488 1.00 24.35 308 LEU A O 1
ATOM 2282 N N . ALA A 1 329 ? -9.302 26.303 -21.369 1.00 22.62 309 ALA A N 1
ATOM 2283 C CA . ALA A 1 329 ? -10.007 27.291 -20.575 1.00 20.74 309 ALA A CA 1
ATOM 2284 C C . ALA A 1 329 ? -9.056 28.013 -19.620 1.00 29.20 309 ALA A C 1
ATOM 2285 O O . ALA A 1 329 ? -9.269 29.184 -19.295 1.00 27.23 309 ALA A O 1
ATOM 2287 N N . SER A 1 330 ? -7.991 27.329 -19.201 1.00 24.67 310 SER A N 1
ATOM 2288 C CA . SER A 1 330 ? -7.074 27.862 -18.191 1.00 24.96 310 SER A CA 1
ATOM 2289 C C . SER A 1 330 ? -6.021 28.803 -18.750 1.00 30.55 310 SER A C 1
ATOM 2290 O O . SER A 1 330 ? -5.220 29.350 -17.994 1.00 30.57 310 SER A O 1
ATOM 2293 N N . ARG A 1 331 ? -5.993 28.971 -20.068 1.00 31.17 311 ARG A N 1
ATOM 2294 C CA . ARG A 1 331 ? -4.944 29.781 -20.677 1.00 35.36 311 ARG A CA 1
ATOM 2295 C C . ARG A 1 331 ? -5.057 31.250 -20.265 1.00 44.58 311 ARG A C 1
ATOM 2296 O O . ARG A 1 331 ? -6.159 31.771 -20.054 1.00 41.23 311 ARG A O 1
#

Radius of gyration: 17.8 Å; Cα contacts (8 Å, |Δi|>4): 562; chains: 1; bounding box: 44×45×48 Å

InterPro domains:
  IPR003698 Lipoyl synthase [MF_00206] (1-307)
  IPR003698 Lipoyl synthase [PIRSF005963] (11-306)
  IPR003698 Lipoyl synthase [PTHR10949] (17-301)
  IPR003698 Lipoyl synthase [SFLDF00271] (16-302)
  IPR003698 Lipoyl synthase [TIGR00510] (17-304)
  IPR006638 Elp3/MiaA/NifB-like, radical SAM core domain [SM00729] (71-276)
  IPR007197 Radical SAM [PF04055] (78-233)
  IPR007197 Radical SAM [PS51918] (67-281)
  IPR007197 Radical SAM [SFLDS00029] (16-302)
  IPR013785 Aldolase-type TIM barrel [G3DSA:3.20.20.70] (74-280)
  IPR031691 Lipoyl synthase, N-terminal [PF16881] (18-60)
  IPR058240 Radical SAM superfamily [SSF102114] (36-296)

Organism: Mycobacterium tuberculosis (strain ATCC 25618 / H37Rv) (NCBI:txid83332)

Foldseek 3Di:
DDQDADDQLVQLVVLCVVVVADFCCPVVVPPCSRVQSVLQETEDEAQDQAACFFFQQDLRHHDDTDDHDPCVLLSLLVSSLSSVGQEYEYEYHFCPVDPQRCLCVLLSNLLSNCVRRVRYQYEYEYELSQLDLVSLVSNLVSPGQEYEYACAEFQVQSVPRGVVDHNVSSLLSQLSSVVSVHAYEYEYEPQQPDDLVRLLVVLLSNVVSPHQEYEYAYRDHSDPSGGDGRDDDDPVSQVVSQVSNVVSPRQYYYYYHQVDPCRCVVVRSVSSVVVVVVVVD

GO terms:
  GO:0016992 lipoate synthase activity (F, EXP)

Nearest PDB structures (foldseek):
  5exi-assembly1_A  TM=1.003E+00  e=1.639E-55  Mycobacterium tuberculosis H37Rv
  5exk-assembly4_G  TM=9.302E-01  e=2.541E-48  Mycobacterium tuberculosis H37Rv
  4u0p-assembly1_B  TM=9.329E-01  e=8.221E-29  Thermosynechococcus vestitus BP-1
  8vdw-assembly1_A  TM=6.272E-01  e=1.305E-09  Veillonella parvula
  8vcw-assembly1_A  TM=6.151E-01  e=7.648E-10  Blautia obeum

Secondary structure (DSSP, 8-state):
------HHHHHHHHHHHHHT---HHHHTT-TTHHHHHHTTEEEEEES-SEESS--TT--SEE-PPPPP-TTHHHHHHHHHHHHT-SEEEEEE---TTSTTTTHHHHHHHHHHHHHH-TT-EEEEE---GGG-HHHHHHHHHT--SEEE---BS-HHHHHHH-TTS-HHHHHHHHHHHHHTT-EEEEEEEESSS--HHHHHHHHHHHHHTT--EEEEEE-----TTSPPP-----HHHHHHHHHHHHHHT-SEEEES---STTTTHHHHHHHHHHHHHHHT-

Sequence (281 aa):
TRARIGPEYTELKNNLVRREGLHHTVCEEAGCPNIFEECWEDREATFLIGGDQCTRRCDFCQIDTGKPAELDRDDEPRRRVADSVRTMGLRYATVTTGVARDDLPDGGAWLYAATVRAIKEELLNPSSTGVELLIPDFNGEPTRLAEVFESGPEVLAHNVVETVPRIFKRIRPAFTYRRRSLGVLTAARDAGLVTKSNLILGLGETSSDEVRTTALGDLRDAGCDIVTITQYLRPSARHHPVEERWWVKPEEFVQFARRFAEGLGFAGVLAGPLVRSSSYRRAGRLYEEQARNSSRALASR

Solvent-accessible surface area: 13003 Å² total; per-residue (Å²): 164,188,40,193,113,15,109,50,23,49,75,0,57,60,30,5,158,162,90,48,30,128,4,18,14,77,147,55,60,15,82,22,24,68,43,19,0,48,61,28,24,5,6,1,48,0,5,36,83,61,16,40,16,84,13,49,16,30,102,46,87,66,27,120,19,76,163,47,79,160,70,22,8,119,60,0,3,53,1,0,117,43,0,24,5,133,9,0,4,0,12,22,6,5,9,70,73,20,129,42,6,1,0,62,2,1,0,11,0,0,104,24,0,66,148,70,3,116,103,8,10,0,6,0,32,6,17,1,4,75,21,57,99,99,47,9,56,68,0,19,142,11,28,3,41,0,0,3,2,14,0,20,2,2,54,129,1,1,173,139,0,18,97,55,16,63,17,174,111,0,10,36,1,0,39,34,0,99,102,57,50,19,11,0,6,0,8,2,21,2,0,1,30,10,72,28,92,36,0,77,85,0,0,16,42,0,76,124,10,4,0,18,0,0,1,0,12,16,5,91,103,49,45,92,230,28,14,60,38,105,64,162,16,111,103,97,40,9,91,115,6,17,164,81,0,78,70,64,38,13,33,1,23,46,24,5,105,8,57,56,29,20,34,82,2,11,70,5,33,88,82,3,111,74,52,94,58,106,88,87,243

B-factor: mean 22.78, std 8.99, range [9.44, 65.78]